Protein AF-A0A922M7V4-F1 (afdb_monomer)

Secondary structure (DSSP, 8-state):
---------------------TTTT--TTSSEEEEE-TTS--EEEEETTPPP-HHHHHHHHT-GGGS-EEEEETTEEEEEEEE-TT-HHHHHTSS--TTS--------TT--TTSHHHHHHTT------TT-TT-TTS--GGGSSS-EEE-S--SSSS--S--SSEEE-GGGGSS-TT-SSSHHHHHHTHHHHHHHHHHHH---EEE--SSHHHHTTT---S-EEE-SSS------

InterPro domains:
  IPR000734 Triacylglycerol lipase family [PTHR11610] (124-221)
  IPR013818 Lipase [PF00151] (123-220)
  IPR029058 Alpha/Beta hydrolase fold [G3DSA:3.40.50.1820] (48-121)
  IPR029058 Alpha/Beta hydrolase fold [G3DSA:3.40.50.1820] (122-234)
  IPR029058 Alpha/Beta hydrolase fold [SSF53474] (60-128)
  IPR029058 Alpha/Beta hydrolase fold [SSF53474] (135-215)

Organism: Spodoptera exigua (NCBI:txid7107)

Foldseek 3Di:
DDDDDDDDDPPPPPPPVPPPPPCVPDDPPPQWDWDDALAPRDTDIDGPPPDDPVVVCCVQVVDPQNDWFFDADPVRNPHTQTDGPPDVCSVVVDPDDPVDDDDDEDGDDNDDCPHPLVNLCSQFYADKDPPCPVNPPDAAQVVDPWDEHEQQACDPIHPLDDGTLYYACVQLRAQDPPQDPVGRNVSVNVRSVLQSCCQVPVPAWDADDPDSVCRNVVNGDHDIDGHHHDDRPPGD

Sequence (236 aa):
MKCFLLLFVVIAACAAGVLKDPVQGYKEGDRYFYFPGDGDDTLHLVDAEEPVDLEFIEEYTRNPANNAYWLFTRFNPDSAQVLVHGDVASVQNSNIDFAKTTVFLAHGWNGNGGNTMNRLLTEALDAAAPLWGTDRSRLARTDGLYVEVIHTETTVLGWGDPLGDADFYPNGGSNMPGCWTLGISCSHSRSYEYMASSVKYNHLLANECDSLRDATRDRCRGSLHPMGNSDLNKSR

Solvent-accessible surface area (backbone atoms only — not comparable to full-atom values): 14700 Å² total; per-residue (Å²): 135,84,88,88,80,89,84,82,82,80,75,78,76,74,77,65,74,74,72,73,61,92,61,78,83,74,57,98,88,51,60,60,49,77,44,61,33,47,53,70,90,39,75,41,82,40,59,79,71,61,79,79,60,61,66,62,48,52,65,58,69,71,38,76,65,74,56,82,42,70,46,66,41,96,91,33,75,91,50,68,47,66,37,48,72,95,39,67,61,41,51,72,75,42,88,74,54,89,93,52,92,82,82,90,85,66,71,57,62,87,38,51,84,82,19,54,50,46,64,51,31,79,44,36,63,66,86,80,36,75,91,36,83,92,51,88,86,48,86,44,37,83,80,43,100,67,28,77,41,63,32,21,22,39,82,79,57,34,61,68,70,87,43,38,40,33,67,43,39,65,80,26,12,33,73,35,92,90,26,82,87,51,33,64,58,49,8,50,58,41,28,40,53,50,15,21,47,9,50,75,64,67,72,47,67,41,53,40,51,98,39,71,72,31,34,49,63,70,62,43,79,50,62,77,43,73,51,55,52,90,72,77,89,68,67,115

Mean predicted aligned error: 13.15 Å

Structure (mmCIF, N/CA/C/O backbone):
data_AF-A0A922M7V4-F1
#
_entry.id   AF-A0A922M7V4-F1
#
loop_
_atom_site.group_PDB
_atom_site.id
_atom_site.type_symbol
_atom_site.label_atom_id
_atom_site.label_alt_id
_atom_site.label_comp_id
_atom_site.label_asym_id
_atom_site.label_entity_id
_atom_site.label_seq_id
_atom_site.pdbx_PDB_ins_code
_atom_site.Cartn_x
_atom_site.Cartn_y
_atom_site.Cartn_z
_atom_site.occupancy
_atom_site.B_iso_or_equiv
_atom_site.auth_seq_id
_atom_site.auth_comp_id
_atom_site.auth_asym_id
_atom_site.auth_atom_id
_atom_site.pdbx_PDB_model_num
ATOM 1 N N . MET A 1 1 ? 46.492 64.591 21.234 1.00 35.50 1 MET A N 1
ATOM 2 C CA . MET A 1 1 ? 46.355 64.616 19.759 1.00 35.50 1 MET A CA 1
ATOM 3 C C . MET A 1 1 ? 46.686 63.232 19.216 1.00 35.50 1 MET A C 1
ATOM 5 O O . MET A 1 1 ? 47.772 62.762 19.516 1.00 35.50 1 MET A O 1
ATOM 9 N N . LYS A 1 2 ? 45.767 62.663 18.412 1.00 35.59 2 LYS A N 1
ATOM 10 C CA . LYS A 1 2 ? 45.866 61.436 17.579 1.00 35.59 2 LYS A CA 1
ATOM 11 C C . LYS A 1 2 ? 45.807 60.108 18.369 1.00 35.59 2 LYS A C 1
ATOM 13 O O . LYS A 1 2 ? 46.767 59.743 19.022 1.00 35.59 2 LYS A O 1
ATOM 18 N N . CYS A 1 3 ? 44.629 59.498 18.551 1.00 42.66 3 CYS A N 1
ATOM 19 C CA . CYS A 1 3 ? 43.892 58.633 17.600 1.00 42.66 3 CYS A CA 1
ATOM 20 C C . CYS A 1 3 ? 44.705 57.414 17.145 1.00 42.66 3 CYS A C 1
ATOM 22 O O . CYS A 1 3 ? 45.570 57.581 16.301 1.00 42.66 3 CYS A O 1
ATOM 24 N N . PHE A 1 4 ? 44.373 56.221 17.649 1.00 41.50 4 PHE A N 1
ATOM 25 C CA . PHE A 1 4 ? 43.893 55.106 16.822 1.00 41.50 4 PHE A CA 1
ATOM 26 C C . PHE A 1 4 ? 43.180 54.081 17.717 1.00 41.50 4 PHE A C 1
ATOM 28 O O . PHE A 1 4 ? 43.740 53.534 18.661 1.00 41.50 4 PHE A O 1
ATOM 35 N N . LEU A 1 5 ? 41.894 53.927 17.433 1.00 45.09 5 LEU A N 1
ATOM 36 C CA . LEU A 1 5 ? 40.943 52.964 17.974 1.00 45.09 5 LEU A CA 1
ATOM 37 C C . LEU A 1 5 ? 40.845 51.822 16.942 1.00 45.09 5 LEU A C 1
ATOM 39 O O . LEU A 1 5 ? 41.069 52.095 15.762 1.00 45.09 5 LEU A O 1
ATOM 43 N N . LEU A 1 6 ? 40.390 50.634 17.373 1.00 41.75 6 LEU A N 1
ATOM 44 C CA . LEU A 1 6 ? 40.030 49.446 16.559 1.00 41.75 6 LEU A CA 1
ATOM 45 C C . LEU A 1 6 ? 41.246 48.552 16.222 1.00 41.75 6 LEU A C 1
ATOM 47 O O . LEU A 1 6 ? 42.310 49.055 15.905 1.00 41.75 6 LEU A O 1
ATOM 51 N N . LEU A 1 7 ? 41.212 47.219 16.247 1.00 44.88 7 LEU A N 1
ATOM 52 C CA . LEU A 1 7 ? 40.142 46.226 16.307 1.00 44.88 7 LEU A CA 1
ATOM 53 C C . LEU A 1 7 ? 40.844 44.893 16.658 1.00 44.88 7 LEU A C 1
ATOM 55 O O . LEU A 1 7 ? 41.755 44.502 15.936 1.00 44.88 7 LEU A O 1
ATOM 59 N N . PHE A 1 8 ? 40.441 44.167 17.700 1.00 43.47 8 PHE A N 1
ATOM 60 C CA . PHE A 1 8 ? 40.740 42.730 17.777 1.00 43.47 8 PHE A CA 1
ATOM 61 C C . PHE A 1 8 ? 39.418 41.999 17.959 1.00 43.47 8 PHE A C 1
ATOM 63 O O . PHE A 1 8 ? 38.890 41.870 19.060 1.00 43.47 8 PHE A O 1
ATOM 70 N N . VAL A 1 9 ? 38.854 41.589 16.824 1.00 45.12 9 VAL A N 1
ATOM 71 C CA . VAL A 1 9 ? 37.767 40.618 16.762 1.00 45.12 9 VAL A CA 1
ATOM 72 C C . VAL A 1 9 ? 38.344 39.306 17.279 1.00 45.12 9 VAL A C 1
ATOM 74 O O . VAL A 1 9 ? 39.184 38.691 16.625 1.00 45.12 9 VAL A O 1
ATOM 77 N N . VAL A 1 10 ? 37.921 38.887 18.469 1.00 45.03 10 VAL A N 1
ATOM 78 C CA . VAL A 1 10 ? 38.132 37.515 18.927 1.00 45.03 10 VAL A CA 1
ATOM 79 C C . VAL A 1 10 ? 37.208 36.645 18.083 1.00 45.03 10 VAL A C 1
ATOM 81 O O . VAL A 1 10 ? 36.030 36.489 18.392 1.00 45.03 10 VAL A O 1
ATOM 84 N N . ILE A 1 11 ? 37.725 36.116 16.973 1.00 48.81 11 ILE A N 1
ATOM 85 C CA . ILE A 1 11 ? 37.096 34.978 16.307 1.00 48.81 11 ILE A CA 1
ATOM 86 C C . ILE A 1 11 ? 37.349 33.801 17.242 1.00 48.81 11 ILE A C 1
ATOM 88 O O . ILE A 1 11 ? 38.414 33.186 17.217 1.00 48.81 11 ILE A O 1
ATOM 92 N N . ALA A 1 12 ? 36.387 33.526 18.120 1.00 48.78 12 ALA A N 1
ATOM 93 C CA . ALA A 1 12 ? 36.292 32.226 18.752 1.00 48.78 12 ALA A CA 1
ATOM 94 C C . ALA A 1 12 ? 36.029 31.229 17.620 1.00 48.78 12 ALA A C 1
ATOM 96 O O . ALA A 1 12 ? 34.892 31.027 17.200 1.00 48.78 12 ALA A O 1
ATOM 97 N N . ALA A 1 13 ? 37.101 30.666 17.064 1.00 47.75 13 ALA A N 1
ATOM 98 C CA . ALA A 1 13 ? 37.014 29.466 16.264 1.0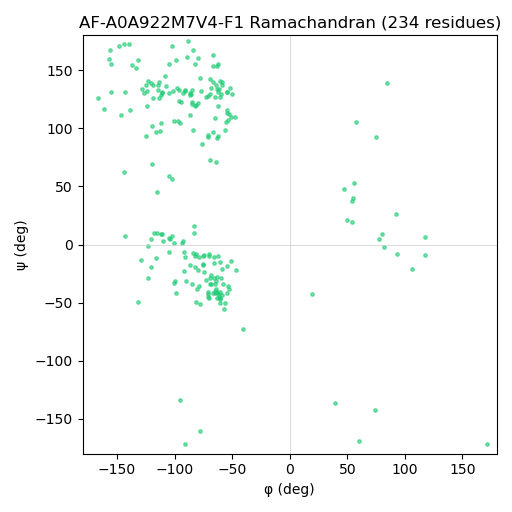0 47.75 13 ALA A CA 1
ATOM 99 C C . ALA A 1 13 ? 36.486 28.390 17.210 1.00 47.75 13 ALA A C 1
ATOM 101 O O . ALA A 1 13 ? 37.241 27.776 17.964 1.00 47.75 13 ALA A O 1
ATOM 102 N N . CYS A 1 14 ? 35.167 28.210 17.222 1.00 46.59 14 CYS A N 1
ATOM 103 C CA . CYS A 1 14 ? 34.582 26.966 17.661 1.00 46.59 14 CYS A CA 1
ATOM 104 C C . CYS A 1 14 ? 35.230 25.903 16.780 1.00 46.59 14 CYS A C 1
ATOM 106 O O . CYS A 1 14 ? 34.832 25.704 15.634 1.00 46.59 14 CYS A O 1
ATOM 108 N N . ALA A 1 15 ? 36.249 25.231 17.309 1.00 48.72 15 ALA A N 1
ATOM 109 C CA . ALA A 1 15 ? 36.552 23.873 16.918 1.00 48.72 15 ALA A CA 1
ATOM 110 C C . ALA A 1 15 ? 35.339 23.040 17.348 1.00 48.72 15 ALA A C 1
ATOM 112 O O . ALA A 1 15 ? 35.378 22.298 18.325 1.00 48.72 15 ALA A O 1
ATOM 113 N N . ALA A 1 16 ? 34.220 23.220 16.640 1.00 46.59 16 ALA A N 1
ATOM 114 C CA . ALA A 1 16 ? 33.307 22.131 16.421 1.00 46.59 16 ALA A CA 1
ATOM 115 C C . ALA A 1 16 ? 34.215 21.060 15.834 1.00 46.59 16 ALA A C 1
ATOM 117 O O . ALA A 1 16 ? 34.744 21.232 14.734 1.00 46.59 16 ALA A O 1
ATOM 118 N N . GLY A 1 17 ? 34.519 20.032 16.631 1.00 41.53 17 GLY A N 1
ATOM 119 C CA . GLY A 1 17 ? 35.023 18.797 16.071 1.00 41.53 17 GLY A CA 1
ATOM 120 C C . GLY A 1 17 ? 34.072 18.499 14.932 1.00 41.53 17 GLY A C 1
ATOM 121 O O . GLY A 1 17 ? 32.882 18.308 15.172 1.00 41.53 17 GLY A O 1
ATOM 122 N N . VAL A 1 18 ? 34.566 18.642 13.702 1.00 48.16 18 VAL A N 1
ATOM 123 C CA . VAL A 1 18 ? 33.825 18.261 12.514 1.00 48.16 18 VAL A CA 1
ATOM 124 C C . VAL A 1 18 ? 33.488 16.812 12.797 1.00 48.16 18 VAL A C 1
ATOM 126 O O . VAL A 1 18 ? 34.396 15.979 12.847 1.00 48.16 18 VAL A O 1
ATOM 129 N N . LEU A 1 19 ? 32.223 16.542 13.131 1.00 43.34 19 LEU A N 1
ATOM 130 C CA . LEU A 1 19 ? 31.705 15.188 13.123 1.00 43.34 19 LEU A CA 1
ATOM 131 C C . LEU A 1 19 ? 32.104 14.694 11.744 1.00 43.34 19 LEU A C 1
ATOM 133 O O . LEU A 1 19 ? 31.668 15.271 10.748 1.00 43.34 19 LEU A O 1
ATOM 137 N N . LYS A 1 20 ? 33.066 13.766 11.699 1.00 43.91 20 LYS A N 1
ATOM 138 C CA . LYS A 1 20 ? 33.460 13.133 10.449 1.00 43.91 20 LYS A CA 1
ATOM 139 C C . LYS A 1 20 ? 32.155 12.627 9.877 1.00 43.91 20 LYS A C 1
ATOM 141 O O . LYS A 1 20 ? 31.527 11.784 10.513 1.00 43.91 20 LYS A O 1
ATOM 146 N N . ASP A 1 21 ? 31.735 13.219 8.767 1.00 54.72 21 ASP A N 1
ATOM 147 C CA . ASP A 1 21 ? 30.572 12.750 8.047 1.00 54.72 21 ASP A CA 1
ATOM 148 C C . ASP A 1 21 ? 30.848 11.266 7.768 1.00 54.72 21 ASP A C 1
ATOM 150 O O . ASP A 1 21 ? 31.840 10.959 7.091 1.00 54.72 21 ASP A O 1
ATOM 154 N N . PRO A 1 22 ? 30.077 10.343 8.374 1.00 54.94 22 PRO A N 1
ATOM 155 C CA . PRO A 1 22 ? 30.352 8.913 8.288 1.00 54.94 22 PRO A CA 1
ATOM 156 C C . PRO A 1 22 ? 30.275 8.404 6.843 1.00 54.94 22 PRO A C 1
ATOM 158 O O . PRO A 1 22 ? 30.697 7.286 6.565 1.00 54.94 22 PRO A O 1
ATOM 161 N N . VAL A 1 23 ? 29.791 9.243 5.923 1.00 55.56 23 VAL A N 1
ATOM 162 C CA . VAL A 1 23 ? 29.542 8.942 4.516 1.00 55.56 23 VAL A CA 1
ATOM 163 C C . VAL A 1 23 ? 30.533 9.672 3.591 1.00 55.56 23 VAL A C 1
ATOM 165 O O . VAL A 1 23 ? 30.482 9.538 2.365 1.00 55.56 23 VAL A O 1
ATOM 168 N N . GLN A 1 24 ? 31.503 10.408 4.154 1.00 51.44 24 GLN A N 1
ATOM 169 C CA . GLN A 1 24 ? 32.543 11.096 3.390 1.00 51.44 24 GLN A CA 1
ATOM 170 C C . GLN A 1 24 ? 33.481 10.085 2.704 1.00 51.44 24 GLN A C 1
ATOM 172 O O . GLN A 1 24 ? 34.442 9.596 3.298 1.00 51.44 24 GLN A O 1
ATOM 177 N N . GLY A 1 25 ? 33.218 9.806 1.423 1.00 54.12 25 GLY A N 1
ATOM 178 C CA . GLY A 1 25 ? 33.972 8.847 0.601 1.00 54.12 25 GLY A CA 1
ATOM 179 C C . GLY A 1 25 ? 33.160 7.651 0.091 1.00 54.12 25 GLY A C 1
ATOM 180 O O . GLY A 1 25 ? 33.750 6.752 -0.505 1.00 54.12 25 GLY A O 1
ATOM 181 N N . TYR A 1 26 ? 31.842 7.655 0.311 1.00 56.19 26 TYR A N 1
ATOM 182 C CA . TYR A 1 26 ? 30.910 6.605 -0.097 1.00 56.19 26 TYR A CA 1
ATOM 183 C C . TYR A 1 26 ? 31.001 6.220 -1.582 1.00 56.19 26 TYR A C 1
ATOM 185 O O . TYR A 1 26 ? 31.024 7.081 -2.469 1.00 56.19 26 TYR A O 1
ATOM 193 N N . LYS A 1 27 ? 31.009 4.906 -1.833 1.00 54.53 27 LYS A N 1
ATOM 194 C CA . LYS A 1 27 ? 30.796 4.282 -3.139 1.00 54.53 27 LYS A CA 1
ATOM 195 C C . LYS A 1 27 ? 29.562 3.387 -3.049 1.00 54.53 27 LYS A C 1
ATOM 197 O O . LYS A 1 27 ? 29.378 2.665 -2.076 1.00 54.53 27 LYS A O 1
ATOM 202 N N . GLU A 1 28 ? 28.728 3.450 -4.076 1.00 51.06 28 GLU A N 1
ATOM 203 C CA . GLU A 1 28 ? 27.493 2.675 -4.197 1.00 51.06 28 GLU A CA 1
ATOM 204 C C . GLU A 1 28 ? 27.779 1.165 -4.038 1.00 51.06 28 GLU A C 1
ATOM 206 O O . GLU A 1 28 ? 28.540 0.596 -4.825 1.00 51.06 28 GLU A O 1
ATOM 211 N N . GLY A 1 29 ? 27.228 0.544 -2.982 1.00 55.41 29 GLY A N 1
ATOM 212 C CA . GLY A 1 29 ? 27.408 -0.879 -2.637 1.00 55.41 29 GLY A CA 1
ATOM 213 C C . GLY A 1 29 ? 28.088 -1.188 -1.290 1.00 55.41 29 GLY A C 1
ATOM 214 O O . GLY A 1 29 ? 28.084 -2.345 -0.881 1.00 55.41 29 GLY A O 1
ATOM 215 N N . ASP A 1 30 ? 28.641 -0.197 -0.587 1.00 61.72 30 ASP A N 1
ATOM 216 C CA . ASP A 1 30 ? 29.231 -0.390 0.746 1.00 61.72 30 ASP A CA 1
ATOM 217 C C . ASP A 1 30 ? 28.155 -0.276 1.828 1.00 61.72 30 ASP A C 1
ATOM 219 O O . ASP A 1 30 ? 27.447 0.722 1.814 1.00 61.72 30 ASP A O 1
ATOM 223 N N . ARG A 1 31 ? 28.075 -1.262 2.738 1.00 72.12 31 ARG A N 1
ATOM 224 C CA . ARG A 1 31 ? 27.467 -1.324 4.091 1.00 72.12 31 ARG A CA 1
ATOM 225 C C . ARG A 1 31 ? 26.408 -0.288 4.517 1.00 72.12 31 ARG A C 1
ATOM 227 O O . ARG A 1 31 ? 25.440 -0.678 5.146 1.00 72.12 31 ARG A O 1
ATOM 234 N N . TYR A 1 32 ? 26.565 0.997 4.224 1.00 71.75 32 TYR A N 1
ATOM 235 C CA . TYR A 1 32 ? 25.620 2.058 4.548 1.00 71.75 32 TYR A CA 1
ATOM 236 C C . TYR A 1 32 ? 24.873 2.590 3.314 1.00 71.75 32 TYR A C 1
ATOM 238 O O . TYR A 1 32 ? 25.484 2.884 2.291 1.00 71.75 32 TYR A O 1
ATOM 246 N N . PHE A 1 33 ? 23.564 2.815 3.405 1.00 67.06 33 PHE A N 1
ATOM 247 C CA . PHE A 1 33 ? 22.787 3.511 2.370 1.00 67.06 33 PHE A CA 1
ATOM 248 C C . PHE A 1 33 ? 21.800 4.502 2.986 1.00 67.06 33 PHE A C 1
ATOM 250 O O . PHE A 1 33 ? 21.383 4.345 4.127 1.00 67.06 33 PHE A O 1
ATOM 257 N N . TYR A 1 34 ? 21.421 5.539 2.239 1.00 69.00 34 TYR A N 1
ATOM 258 C CA . TYR A 1 34 ? 20.355 6.442 2.670 1.00 69.00 34 TYR A CA 1
ATOM 259 C C . TYR A 1 34 ? 18.995 5.902 2.240 1.00 69.00 34 TYR A C 1
ATOM 261 O O . TYR A 1 34 ? 18.799 5.592 1.065 1.00 69.00 34 TYR A O 1
ATOM 269 N N . PHE A 1 35 ? 18.050 5.841 3.174 1.00 67.19 35 PHE A N 1
ATOM 270 C CA . PHE A 1 35 ? 16.688 5.389 2.933 1.00 67.19 35 PHE A CA 1
ATOM 271 C C . PHE A 1 35 ? 15.685 6.451 3.417 1.00 67.19 35 PHE A C 1
ATOM 273 O O . PHE A 1 35 ? 15.824 6.964 4.528 1.00 67.19 35 PHE A O 1
ATOM 280 N N . PRO A 1 36 ? 14.700 6.840 2.593 1.00 66.38 36 PRO A N 1
ATOM 281 C CA . PRO A 1 36 ? 13.656 7.785 2.995 1.00 66.38 36 PRO A CA 1
ATOM 282 C C . PRO A 1 36 ? 12.723 7.166 4.045 1.00 66.38 36 PRO A C 1
ATOM 284 O O . PRO A 1 36 ? 12.267 6.042 3.871 1.00 66.38 36 PRO A O 1
ATOM 287 N N . GLY A 1 37 ? 12.381 7.882 5.113 1.00 65.38 37 GLY A N 1
ATOM 288 C CA . GLY A 1 37 ? 11.275 7.438 5.965 1.00 65.38 37 GLY A CA 1
ATOM 289 C C . GLY A 1 37 ? 9.949 7.511 5.202 1.00 65.38 37 GLY A C 1
ATOM 290 O O . GLY A 1 37 ? 9.795 8.324 4.284 1.00 65.38 37 GLY A O 1
ATOM 291 N N . ASP A 1 38 ? 8.972 6.686 5.582 1.00 63.41 38 ASP A N 1
ATOM 292 C CA . ASP A 1 38 ? 7.646 6.664 4.951 1.00 63.41 38 ASP A CA 1
ATOM 293 C C . ASP A 1 38 ? 6.831 7.938 5.251 1.00 63.41 38 ASP A C 1
ATOM 295 O O . ASP A 1 38 ? 5.871 7.922 6.019 1.00 63.41 38 ASP A O 1
ATOM 299 N N . GLY A 1 39 ? 7.180 9.074 4.650 1.00 57.66 39 GLY A N 1
ATOM 300 C CA . GLY A 1 39 ? 6.424 10.326 4.756 1.00 57.66 39 GLY A CA 1
ATOM 301 C C . GLY A 1 39 ? 6.863 11.273 5.876 1.00 57.66 39 GLY A C 1
ATOM 302 O O . GLY A 1 39 ? 6.037 12.056 6.351 1.00 57.66 39 GLY A O 1
ATOM 303 N N . ASP A 1 40 ? 8.132 11.209 6.290 1.00 65.19 40 ASP A N 1
ATOM 304 C CA . ASP A 1 40 ? 8.793 12.196 7.162 1.00 65.19 40 ASP A CA 1
ATOM 305 C C . ASP A 1 40 ? 9.755 13.141 6.406 1.00 65.19 40 ASP A C 1
ATOM 307 O O . ASP A 1 40 ? 10.454 13.944 7.029 1.00 65.19 40 ASP A O 1
ATOM 311 N N . ASP A 1 41 ? 9.802 13.029 5.072 1.00 64.88 41 ASP A N 1
ATOM 312 C CA . ASP A 1 41 ? 10.689 13.760 4.154 1.00 64.88 41 ASP A CA 1
ATOM 313 C C . ASP A 1 41 ? 12.181 13.727 4.548 1.00 64.88 41 ASP A C 1
ATOM 315 O O . ASP A 1 41 ? 12.974 14.573 4.120 1.00 64.88 41 ASP A O 1
ATOM 319 N N . THR A 1 42 ? 12.588 12.746 5.360 1.00 66.56 42 THR A N 1
ATOM 320 C CA . THR A 1 42 ? 13.933 12.654 5.928 1.00 66.56 42 THR A CA 1
ATOM 321 C C . THR A 1 42 ? 14.661 11.433 5.374 1.00 66.56 42 THR A C 1
ATOM 323 O O . THR A 1 42 ? 14.126 10.327 5.323 1.00 66.56 42 THR A O 1
ATOM 326 N N . LEU A 1 43 ? 15.914 11.631 4.952 1.00 66.88 43 LEU A N 1
ATOM 327 C CA . LEU A 1 43 ? 16.812 10.532 4.601 1.00 66.88 43 LEU A CA 1
ATOM 328 C C . LEU A 1 43 ? 17.493 10.009 5.865 1.00 66.88 43 LEU A C 1
ATOM 330 O O . LEU A 1 43 ? 18.229 10.735 6.534 1.00 66.88 43 LEU A O 1
ATOM 334 N N . HIS A 1 44 ? 17.284 8.733 6.147 1.00 75.25 44 HIS A N 1
ATOM 335 C CA . HIS A 1 44 ? 17.897 8.008 7.252 1.00 75.25 44 HIS A CA 1
ATOM 336 C C . HIS A 1 44 ? 19.095 7.220 6.737 1.00 75.25 44 HIS A C 1
ATOM 338 O O . HIS A 1 44 ? 19.012 6.574 5.697 1.00 75.25 44 HIS A O 1
ATOM 344 N N . LEU A 1 45 ? 20.219 7.277 7.446 1.00 76.75 45 LEU A N 1
ATOM 345 C CA . LEU A 1 45 ? 21.377 6.441 7.136 1.00 76.75 45 LEU A CA 1
ATOM 346 C C . LEU A 1 45 ? 21.142 5.041 7.716 1.00 76.75 45 LEU A C 1
ATOM 348 O O . LEU A 1 45 ? 20.953 4.904 8.921 1.00 76.75 45 LEU A O 1
ATOM 352 N N . VAL A 1 46 ? 21.166 4.023 6.865 1.00 76.25 46 VAL A N 1
ATOM 353 C CA . VAL A 1 46 ? 20.921 2.617 7.206 1.00 76.25 46 VAL A CA 1
ATOM 354 C C . VAL A 1 46 ? 22.211 1.833 7.064 1.00 76.25 46 VAL A C 1
ATOM 356 O O . VAL A 1 46 ? 22.859 1.941 6.030 1.00 76.25 46 VAL A O 1
ATOM 359 N N . ASP A 1 47 ? 22.564 1.038 8.072 1.00 79.50 47 ASP A N 1
ATOM 360 C CA . ASP A 1 47 ? 23.658 0.063 8.024 1.00 79.50 47 ASP A CA 1
ATOM 361 C C . ASP A 1 47 ? 23.091 -1.320 7.656 1.00 79.50 47 ASP A C 1
ATOM 363 O O . ASP A 1 47 ? 22.457 -1.991 8.465 1.00 79.50 47 ASP A O 1
ATOM 367 N N . ALA A 1 48 ? 23.302 -1.746 6.414 1.00 71.81 48 ALA A N 1
ATOM 368 C CA . ALA A 1 48 ? 22.876 -3.034 5.874 1.00 71.81 48 ALA A CA 1
ATOM 369 C C . ALA A 1 48 ? 23.576 -4.241 6.526 1.00 71.81 48 ALA A C 1
ATOM 371 O O . ALA A 1 48 ? 23.128 -5.372 6.340 1.00 71.81 48 ALA A O 1
ATOM 372 N N . GLU A 1 49 ? 24.686 -4.023 7.239 1.00 75.81 49 GLU A N 1
ATOM 373 C CA . GLU A 1 49 ? 25.449 -5.070 7.928 1.00 75.81 49 GLU A CA 1
ATOM 374 C C . GLU A 1 49 ? 25.350 -4.955 9.457 1.00 75.81 49 GLU A C 1
ATOM 376 O O . GLU A 1 49 ? 26.080 -5.648 10.174 1.00 75.81 49 GLU A O 1
ATOM 381 N N . GLU A 1 50 ? 24.471 -4.091 9.979 1.00 77.75 50 GLU A N 1
ATOM 382 C CA . GLU A 1 50 ? 24.214 -4.029 11.415 1.00 77.75 50 GLU A CA 1
ATOM 383 C C . GLU A 1 50 ? 23.681 -5.388 11.900 1.00 77.75 50 GLU A C 1
ATOM 385 O O . GLU A 1 50 ? 22.741 -5.937 11.314 1.00 77.75 50 GLU A O 1
ATOM 390 N N . PRO A 1 51 ? 24.293 -5.988 12.940 1.00 78.50 51 PRO A N 1
ATOM 391 C CA . PRO A 1 51 ? 23.824 -7.260 13.457 1.00 78.50 51 PRO A CA 1
ATOM 392 C C . PRO A 1 51 ? 22.399 -7.108 13.985 1.00 78.50 51 PRO A C 1
ATOM 394 O O . PRO A 1 51 ? 22.104 -6.212 14.771 1.00 78.50 51 PRO A O 1
ATOM 397 N N . VAL A 1 52 ? 21.528 -8.023 13.567 1.00 76.69 52 VAL A N 1
ATOM 398 C CA . VAL A 1 52 ? 20.128 -8.043 13.986 1.00 76.69 52 VAL A CA 1
ATOM 399 C C . VAL A 1 52 ? 20.045 -8.241 15.501 1.00 76.69 52 VAL A C 1
ATOM 401 O O . VAL A 1 52 ? 20.474 -9.276 16.018 1.00 76.69 52 VAL A O 1
ATOM 404 N N . ASP A 1 53 ? 19.454 -7.276 16.205 1.00 82.06 53 ASP A N 1
ATOM 405 C CA . ASP A 1 53 ? 19.128 -7.412 17.625 1.00 82.06 53 ASP A CA 1
ATOM 406 C C . ASP A 1 53 ? 17.881 -8.293 17.790 1.00 82.06 53 ASP A C 1
ATOM 408 O O . ASP A 1 53 ? 16.736 -7.834 17.808 1.00 82.06 53 ASP A O 1
ATOM 412 N N . LEU A 1 54 ? 18.115 -9.604 17.851 1.00 81.62 54 LEU A N 1
ATOM 413 C CA . LEU A 1 54 ? 17.055 -10.597 17.998 1.00 81.62 54 LEU A CA 1
ATOM 414 C C . LEU A 1 54 ? 16.336 -10.490 19.346 1.00 81.62 54 LEU A C 1
ATOM 416 O O . LEU A 1 54 ? 15.160 -10.828 19.411 1.00 81.62 54 LEU A O 1
ATOM 420 N N . GLU A 1 55 ? 17.003 -10.023 20.404 1.00 82.69 55 GLU A N 1
ATOM 421 C CA . GLU A 1 55 ? 16.381 -9.871 21.723 1.00 82.69 55 GLU A CA 1
ATOM 422 C C . GLU A 1 55 ? 15.381 -8.710 21.704 1.00 82.69 55 GLU A C 1
ATOM 424 O O . GLU A 1 55 ? 14.230 -8.889 22.108 1.00 82.69 55 GLU A O 1
ATOM 429 N N . PHE A 1 56 ? 15.769 -7.575 21.115 1.00 76.88 56 PHE A N 1
ATOM 430 C CA . PHE A 1 56 ? 14.876 -6.442 20.875 1.00 76.88 56 PHE A CA 1
ATOM 431 C C . PHE A 1 56 ? 13.697 -6.814 19.965 1.00 76.88 56 PHE A C 1
ATOM 433 O O . PHE A 1 56 ? 12.543 -6.500 20.273 1.00 76.88 56 PHE A O 1
ATOM 440 N N . ILE A 1 57 ? 13.955 -7.525 18.858 1.00 72.94 57 ILE A N 1
ATOM 441 C CA . ILE A 1 57 ? 12.888 -7.997 17.965 1.00 72.94 57 ILE A CA 1
ATOM 442 C C . ILE A 1 57 ? 11.946 -8.929 18.721 1.00 72.94 57 ILE A C 1
ATOM 444 O O . ILE A 1 57 ? 10.733 -8.765 18.618 1.00 72.94 57 ILE A O 1
ATOM 448 N N . GLU A 1 58 ? 12.452 -9.895 19.485 1.00 76.25 58 GLU A N 1
ATOM 449 C CA . GLU A 1 58 ? 11.612 -10.814 20.253 1.00 76.25 58 GLU A CA 1
ATOM 450 C C . GLU A 1 58 ? 10.792 -10.097 21.331 1.00 76.25 58 GLU A C 1
ATOM 452 O O . GLU A 1 58 ? 9.627 -10.444 21.522 1.00 76.25 58 GLU A O 1
ATOM 457 N N . GLU A 1 59 ? 11.347 -9.094 22.011 1.00 75.25 59 GLU A N 1
ATOM 458 C CA . GLU A 1 59 ? 10.617 -8.273 22.983 1.00 75.25 59 GLU A CA 1
ATOM 459 C C . GLU A 1 59 ? 9.450 -7.526 22.320 1.00 75.25 59 GLU A C 1
ATOM 461 O O . GLU A 1 59 ? 8.324 -7.536 22.829 1.00 75.25 59 GLU A O 1
ATOM 466 N N . TYR A 1 60 ? 9.691 -6.923 21.153 1.00 66.31 60 TYR A N 1
ATOM 467 C CA . TYR A 1 60 ? 8.697 -6.091 20.478 1.00 66.31 60 TYR A CA 1
ATOM 468 C C . TYR A 1 60 ? 7.660 -6.904 19.688 1.00 66.31 60 TYR A C 1
ATOM 470 O O . TYR A 1 60 ? 6.475 -6.570 19.701 1.00 66.31 60 TYR A O 1
ATOM 478 N N . THR A 1 61 ? 8.078 -7.992 19.032 1.00 64.12 61 THR A N 1
ATOM 479 C CA . THR A 1 61 ? 7.211 -8.843 18.191 1.00 64.12 61 THR A CA 1
ATOM 480 C C . THR A 1 61 ? 6.347 -9.819 18.989 1.00 64.12 61 THR A C 1
ATOM 482 O O . THR A 1 61 ? 5.310 -10.257 18.488 1.00 64.12 61 THR A O 1
ATOM 485 N N . ARG A 1 62 ? 6.710 -10.157 20.237 1.00 58.31 62 ARG A N 1
ATOM 486 C CA . ARG A 1 62 ? 5.931 -11.097 21.069 1.00 58.31 62 ARG A CA 1
ATOM 487 C C . ARG A 1 62 ? 4.689 -10.495 21.715 1.00 58.31 62 ARG A C 1
ATOM 489 O O . ARG A 1 62 ? 3.880 -11.256 22.246 1.00 58.31 62 ARG A O 1
ATOM 496 N N . ASN A 1 63 ? 4.509 -9.175 21.676 1.00 65.50 63 ASN A N 1
ATOM 497 C CA . ASN A 1 63 ? 3.329 -8.545 22.252 1.00 65.50 63 ASN A CA 1
ATOM 498 C C . ASN A 1 63 ? 2.478 -7.848 21.180 1.00 65.50 63 ASN A C 1
ATOM 500 O O . ASN A 1 63 ? 2.724 -6.682 20.870 1.00 65.50 63 ASN A O 1
ATOM 504 N N . PRO A 1 64 ? 1.420 -8.498 20.658 1.00 62.81 64 PRO A N 1
ATOM 505 C CA . PRO A 1 64 ? 0.506 -7.856 19.714 1.00 62.81 64 PRO A CA 1
ATOM 506 C C . PRO A 1 64 ? -0.203 -6.622 20.300 1.00 62.81 64 PRO A C 1
ATOM 508 O O . PRO A 1 64 ? -0.733 -5.818 19.537 1.00 62.81 64 PRO A O 1
ATOM 511 N N . ALA A 1 65 ? -0.189 -6.424 21.627 1.00 66.50 65 ALA A N 1
ATOM 512 C CA . ALA A 1 65 ? -0.689 -5.205 22.263 1.00 66.50 65 ALA A CA 1
ATOM 513 C C . ALA A 1 65 ? 0.237 -3.984 22.095 1.00 66.50 65 ALA A C 1
ATOM 515 O O . ALA A 1 65 ? -0.174 -2.876 22.429 1.00 66.50 65 ALA A O 1
ATOM 516 N N . ASN A 1 66 ? 1.456 -4.158 21.569 1.00 73.19 66 ASN A N 1
ATOM 517 C CA . ASN A 1 66 ? 2.344 -3.042 21.226 1.00 73.19 66 ASN A CA 1
ATOM 518 C C . ASN A 1 66 ? 1.909 -2.329 19.933 1.00 73.19 66 ASN A C 1
ATOM 520 O O . ASN A 1 66 ? 2.322 -1.197 19.689 1.00 73.19 66 ASN A O 1
ATOM 524 N N . ASN A 1 67 ? 1.056 -2.960 19.119 1.00 77.69 67 ASN A N 1
ATOM 525 C CA . ASN A 1 67 ? 0.480 -2.322 17.942 1.00 77.69 67 ASN A CA 1
ATOM 526 C C . ASN A 1 67 ? -0.644 -1.370 18.354 1.00 77.69 67 ASN A C 1
ATOM 528 O O . ASN A 1 67 ? -1.560 -1.742 19.091 1.00 77.69 67 ASN A O 1
ATOM 532 N N . ALA A 1 68 ? -0.615 -0.153 17.818 1.00 81.69 68 ALA A N 1
ATOM 533 C CA . ALA A 1 68 ? -1.709 0.792 17.979 1.00 81.69 68 ALA A CA 1
ATOM 534 C C . ALA A 1 68 ? -2.666 0.699 16.782 1.00 81.69 68 ALA A C 1
ATOM 536 O O . ALA A 1 68 ? -2.264 0.920 15.642 1.00 81.69 68 ALA A O 1
ATOM 537 N N . TYR A 1 69 ? -3.946 0.417 17.038 1.00 88.12 69 TYR A N 1
ATOM 538 C CA . TYR A 1 69 ? -4.982 0.378 16.004 1.00 88.12 69 TYR A CA 1
ATOM 539 C C . TYR A 1 69 ? -5.792 1.673 16.038 1.00 88.12 69 TYR A C 1
ATOM 541 O O . TYR A 1 69 ? -6.580 1.902 16.955 1.00 88.12 69 TYR A O 1
ATOM 549 N N . TRP A 1 70 ? -5.577 2.553 15.064 1.00 88.62 70 TRP A N 1
ATOM 550 C CA . TRP A 1 70 ? -6.233 3.860 15.006 1.00 88.62 70 TRP A CA 1
ATOM 551 C C . TRP A 1 70 ? -7.456 3.792 14.089 1.00 88.62 70 TRP A C 1
ATOM 553 O O . TRP A 1 70 ? -7.322 3.717 12.870 1.00 88.62 70 TRP A O 1
ATOM 563 N N . LEU A 1 71 ? -8.657 3.804 14.673 1.00 86.94 71 LEU A N 1
ATOM 564 C CA . LEU A 1 71 ? -9.911 3.780 13.927 1.00 86.94 71 LEU A CA 1
ATOM 565 C C . LEU A 1 71 ? -10.317 5.189 13.491 1.00 86.94 71 LEU A C 1
ATOM 567 O O . LEU A 1 71 ? -10.589 6.060 14.324 1.00 86.94 71 LEU A O 1
ATOM 571 N N . PHE A 1 72 ? -10.487 5.352 12.183 1.00 83.56 72 PHE A N 1
ATOM 572 C CA . PHE A 1 72 ? -11.107 6.516 11.563 1.00 83.56 72 PHE A CA 1
ATOM 573 C C . PHE A 1 72 ? -12.421 6.114 10.897 1.00 83.56 72 PHE A C 1
ATOM 575 O O . PHE A 1 72 ? -12.537 5.054 10.282 1.00 83.56 72 PHE A O 1
ATOM 582 N N . THR A 1 73 ? -13.433 6.970 11.019 1.00 82.88 73 THR A N 1
ATOM 583 C CA . THR A 1 73 ? -14.728 6.787 10.355 1.00 82.88 73 THR A CA 1
ATOM 584 C C . THR A 1 73 ? -15.237 8.127 9.839 1.00 82.88 73 THR A C 1
ATOM 586 O O . THR A 1 73 ? -14.711 9.180 10.190 1.00 82.88 73 THR A O 1
ATOM 589 N N . ARG A 1 74 ? -16.336 8.121 9.077 1.00 77.25 74 ARG A N 1
ATOM 590 C CA . ARG A 1 74 ? -17.008 9.366 8.661 1.00 77.25 74 ARG A CA 1
ATOM 591 C C . ARG A 1 74 ? -17.472 10.241 9.838 1.00 77.25 74 ARG A C 1
ATOM 593 O O . ARG A 1 74 ? -17.692 11.427 9.636 1.00 77.25 74 ARG A O 1
ATOM 600 N N . PHE A 1 75 ? -17.631 9.676 11.038 1.00 81.12 75 PHE A N 1
ATOM 601 C CA . PHE A 1 75 ? -17.999 10.421 12.248 1.00 81.12 75 PHE A CA 1
ATOM 602 C C . PHE A 1 75 ? -16.792 11.008 12.994 1.00 81.12 75 PHE A C 1
ATOM 604 O O . PHE A 1 75 ? -16.966 11.902 13.817 1.00 81.12 75 PHE A O 1
ATOM 611 N N . ASN A 1 76 ? -15.581 10.520 12.717 1.00 82.44 76 ASN A N 1
ATOM 612 C CA . ASN A 1 76 ? -14.334 10.983 13.325 1.00 82.44 76 ASN A CA 1
ATOM 613 C C . ASN A 1 76 ? -13.182 10.962 12.297 1.00 82.44 76 ASN A C 1
ATOM 615 O O . ASN A 1 76 ? -12.224 10.209 12.465 1.00 82.44 76 ASN A O 1
ATOM 619 N N . PRO A 1 77 ? -13.274 11.753 11.211 1.00 75.81 77 PRO A N 1
ATOM 620 C CA . PRO A 1 77 ? -12.293 11.698 10.126 1.00 75.81 77 PRO A CA 1
ATOM 621 C C . PRO A 1 77 ? -10.920 12.248 10.536 1.00 75.81 77 PRO A C 1
ATOM 623 O O . PRO A 1 77 ? -9.905 11.780 10.039 1.00 75.81 77 PRO A O 1
ATOM 626 N N . ASP A 1 78 ? -10.884 13.192 11.479 1.00 77.19 78 ASP A N 1
ATOM 627 C CA . ASP A 1 78 ? -9.656 13.908 11.852 1.00 77.19 78 ASP A CA 1
ATOM 628 C C . ASP A 1 78 ? -9.055 13.443 13.188 1.00 77.19 78 ASP A C 1
ATOM 630 O O . ASP A 1 78 ? -7.982 13.893 13.589 1.00 77.19 78 ASP A O 1
ATOM 634 N N . SER A 1 79 ? -9.754 12.570 13.920 1.00 82.94 79 SER A N 1
ATOM 635 C CA . SER A 1 79 ? -9.362 12.151 15.267 1.00 82.94 79 SER A CA 1
ATOM 636 C C . SER A 1 79 ? -9.577 10.654 15.451 1.00 82.94 79 SER A C 1
ATOM 638 O O . SER A 1 79 ? -10.706 10.165 15.398 1.00 82.94 79 SER A O 1
ATOM 640 N N . ALA A 1 80 ? -8.480 9.930 15.663 1.00 86.31 80 ALA A N 1
ATOM 641 C CA . ALA A 1 80 ? -8.501 8.487 15.843 1.00 86.31 80 ALA A CA 1
ATOM 642 C C . ALA A 1 80 ? -9.207 8.082 17.145 1.00 86.31 80 ALA A C 1
ATOM 644 O O . ALA A 1 80 ? -8.967 8.663 18.205 1.00 86.31 80 ALA A O 1
ATOM 645 N N . GLN A 1 81 ? -9.998 7.011 17.082 1.00 91.25 81 GLN A N 1
ATOM 646 C CA . GLN A 1 81 ? -10.357 6.217 18.257 1.00 91.25 81 GLN A CA 1
ATOM 647 C C . GLN A 1 81 ? -9.405 5.023 18.341 1.00 91.25 81 GLN A C 1
ATOM 649 O O . GLN A 1 81 ? -9.286 4.258 17.389 1.00 91.25 81 GLN A O 1
ATOM 654 N N . VAL A 1 82 ? -8.699 4.870 19.460 1.00 91.19 82 VAL A N 1
ATOM 655 C CA . VAL A 1 82 ? -7.719 3.788 19.617 1.00 91.19 82 VAL A CA 1
ATOM 656 C C . VAL A 1 82 ? -8.436 2.498 20.005 1.00 91.19 82 VAL A C 1
ATOM 658 O O . VAL A 1 82 ? -9.084 2.438 21.050 1.00 91.19 82 VAL A O 1
ATOM 661 N N . LEU A 1 83 ? -8.300 1.470 19.169 1.00 91.38 83 LEU A N 1
ATOM 662 C CA . LEU A 1 83 ? -8.735 0.112 19.473 1.00 91.38 83 LEU A CA 1
ATOM 663 C C . LEU A 1 83 ? -7.574 -0.638 20.130 1.00 91.38 83 LEU A C 1
ATOM 665 O O . LEU A 1 83 ? -6.437 -0.585 19.658 1.00 91.38 83 LEU A O 1
ATOM 669 N N . VAL A 1 84 ? -7.856 -1.327 21.230 1.00 88.50 84 VAL A N 1
ATOM 670 C CA . VAL A 1 84 ? -6.841 -1.979 22.062 1.00 88.50 84 VAL A CA 1
ATOM 671 C C . VAL A 1 84 ? -7.026 -3.489 21.992 1.00 88.50 84 VAL A C 1
ATOM 673 O O . VAL A 1 84 ? -8.111 -4.021 22.243 1.00 88.50 84 VAL A O 1
ATOM 676 N N . HIS A 1 85 ? -5.951 -4.200 21.647 1.00 85.25 85 HIS A N 1
ATOM 677 C CA . HIS A 1 85 ? -5.963 -5.657 21.610 1.00 85.25 85 HIS A CA 1
ATOM 678 C C . HIS A 1 85 ? -6.299 -6.229 22.996 1.00 85.25 85 HIS A C 1
ATOM 680 O O . HIS A 1 85 ? -5.694 -5.854 23.997 1.00 85.25 85 HIS A O 1
ATOM 686 N N . GLY A 1 86 ? -7.272 -7.141 23.056 1.00 87.12 86 GLY A N 1
ATOM 687 C CA . GLY A 1 86 ? -7.746 -7.731 24.312 1.00 87.12 86 GLY A CA 1
ATOM 688 C C . GLY A 1 86 ? -8.766 -6.884 25.086 1.00 87.12 86 GLY A C 1
ATOM 689 O O . GLY A 1 86 ? -9.289 -7.363 26.089 1.00 87.12 86 GLY A O 1
ATOM 690 N N . ASP A 1 87 ? -9.110 -5.681 24.614 1.00 90.00 87 ASP A N 1
ATOM 691 C CA . ASP A 1 87 ? -10.146 -4.837 25.213 1.00 90.00 87 ASP A CA 1
ATOM 692 C C . ASP A 1 87 ? -11.353 -4.688 24.278 1.00 90.00 87 ASP A C 1
ATOM 694 O O . ASP A 1 87 ? -11.393 -3.845 23.379 1.00 90.00 87 ASP A O 1
ATOM 698 N N . VAL A 1 88 ? -12.386 -5.496 24.525 1.00 93.06 88 VAL A N 1
ATOM 699 C CA . VAL A 1 88 ? -13.643 -5.440 23.767 1.00 93.06 88 VAL A CA 1
ATOM 700 C C . VAL A 1 88 ? -14.373 -4.102 23.931 1.00 93.06 88 VAL A C 1
ATOM 702 O O . VAL A 1 88 ? -15.073 -3.675 23.011 1.00 93.06 88 VAL A O 1
ATOM 705 N N . ALA A 1 89 ? -14.200 -3.413 25.064 1.00 95.56 89 ALA A N 1
ATOM 706 C CA . ALA A 1 89 ? -14.863 -2.140 25.315 1.00 95.56 89 ALA A CA 1
ATOM 707 C C . ALA A 1 89 ? -14.297 -1.037 24.411 1.00 95.56 89 ALA A C 1
ATOM 709 O O . ALA A 1 89 ? -15.065 -0.190 23.952 1.00 95.56 89 ALA A O 1
ATOM 710 N N . SER A 1 90 ? -12.998 -1.080 24.087 1.00 94.44 90 SER A N 1
ATOM 711 C CA . SER A 1 90 ? -12.383 -0.161 23.114 1.00 94.44 90 SER A CA 1
ATOM 712 C C . SER A 1 90 ? -13.055 -0.236 21.737 1.00 94.44 90 SER A C 1
ATOM 714 O O . SER A 1 90 ? -13.232 0.784 21.077 1.00 94.44 90 SER A O 1
ATOM 716 N N . VAL A 1 91 ? -13.516 -1.426 21.338 1.00 94.00 91 VAL A N 1
ATOM 717 C CA . VAL A 1 91 ? -14.216 -1.662 20.069 1.00 94.00 91 VAL A CA 1
ATOM 718 C C . VAL A 1 91 ? -15.691 -1.280 20.175 1.00 94.00 91 VAL A C 1
ATOM 720 O O . VAL A 1 91 ? -16.186 -0.526 19.341 1.00 94.00 91 VAL A O 1
ATOM 723 N N . GLN A 1 92 ? -16.391 -1.752 21.211 1.00 94.69 92 GLN A N 1
ATOM 724 C CA . GLN A 1 92 ? -17.832 -1.522 21.394 1.00 94.69 92 GLN A CA 1
ATOM 725 C C . GLN A 1 92 ? -18.197 -0.048 21.597 1.00 94.69 92 GLN A C 1
ATOM 727 O O . GLN A 1 92 ? -19.279 0.368 21.194 1.00 94.69 92 GLN A O 1
ATOM 732 N N . ASN A 1 93 ? -17.305 0.730 22.213 1.00 95.94 93 ASN A N 1
ATOM 733 C CA . ASN A 1 93 ? -17.515 2.156 22.466 1.00 95.94 93 ASN A CA 1
ATOM 734 C C . ASN A 1 93 ? -16.957 3.056 21.349 1.00 95.94 93 ASN A C 1
ATOM 736 O O . ASN A 1 93 ? -16.988 4.281 21.477 1.00 95.94 93 ASN A O 1
ATOM 740 N N . SER A 1 94 ? -16.420 2.468 20.278 1.00 96.12 94 SER A N 1
ATOM 741 C CA . SER A 1 94 ? -15.942 3.206 19.110 1.00 96.12 94 SER A CA 1
ATOM 742 C C . SER A 1 94 ? -17.057 3.427 18.081 1.00 96.12 94 SER A C 1
ATOM 744 O O . SER A 1 94 ? -18.165 2.910 18.201 1.00 96.12 94 SER A O 1
ATOM 746 N N . ASN A 1 95 ? -16.749 4.178 17.027 1.00 91.06 95 ASN A N 1
ATOM 747 C CA . ASN A 1 95 ? -17.636 4.428 15.895 1.00 91.06 95 ASN A CA 1
ATOM 748 C C . ASN A 1 95 ? -17.602 3.297 14.848 1.00 91.06 95 ASN A C 1
ATOM 750 O O . ASN A 1 95 ? -18.109 3.488 13.738 1.00 91.06 95 ASN A O 1
ATOM 754 N N . ILE A 1 96 ? -16.972 2.152 15.149 1.00 91.12 96 ILE A N 1
ATOM 755 C CA . ILE A 1 96 ? -16.873 1.037 14.205 1.00 91.12 96 ILE A CA 1
ATOM 756 C C . ILE A 1 96 ? -18.268 0.522 13.847 1.00 91.12 96 ILE A C 1
ATOM 758 O O . ILE A 1 96 ? -19.128 0.315 14.701 1.00 91.12 96 ILE A O 1
ATOM 762 N N . ASP A 1 97 ? -18.486 0.307 12.556 1.00 85.94 97 ASP A N 1
ATOM 763 C CA . ASP A 1 97 ? -19.744 -0.197 12.024 1.00 85.94 97 ASP A CA 1
ATOM 764 C C . ASP A 1 97 ? -19.471 -1.516 11.310 1.00 85.94 97 ASP A C 1
ATOM 766 O O . ASP A 1 97 ? -18.970 -1.534 10.187 1.00 85.94 97 ASP A O 1
ATOM 770 N N . PHE A 1 98 ? -19.804 -2.624 11.972 1.00 88.06 98 PHE A N 1
ATOM 771 C CA . PHE A 1 98 ? -19.586 -3.971 11.443 1.00 88.06 98 PHE A CA 1
ATOM 772 C C . PHE A 1 98 ? -20.430 -4.291 10.200 1.00 88.06 98 PHE A C 1
ATOM 774 O O . PHE A 1 98 ? -20.189 -5.309 9.555 1.00 88.06 98 PHE A O 1
ATOM 781 N N . ALA A 1 99 ? -21.411 -3.451 9.844 1.00 85.19 99 ALA A N 1
ATOM 782 C CA . ALA A 1 99 ? -22.138 -3.575 8.583 1.00 85.19 99 ALA A CA 1
ATOM 783 C C . ALA A 1 99 ? -21.380 -2.955 7.394 1.00 85.19 99 ALA A C 1
ATOM 785 O O . ALA A 1 99 ? -21.813 -3.100 6.249 1.00 85.19 99 ALA A O 1
ATOM 786 N N . LYS A 1 100 ? -20.270 -2.248 7.641 1.00 76.88 100 LYS A N 1
ATOM 787 C CA . LYS A 1 100 ? -19.418 -1.644 6.612 1.00 76.88 100 LYS A CA 1
ATOM 788 C C . LYS A 1 100 ? -18.129 -2.438 6.432 1.00 76.88 100 LYS A C 1
ATOM 790 O O . LYS A 1 100 ? -17.649 -3.102 7.343 1.00 76.88 100 LYS A O 1
ATOM 795 N N . THR A 1 101 ? -17.541 -2.317 5.245 1.00 77.75 101 THR A N 1
ATOM 796 C CA . THR A 1 101 ? -16.202 -2.841 4.969 1.00 77.75 101 THR A CA 1
ATOM 797 C C . THR A 1 101 ? -15.165 -2.103 5.813 1.00 77.75 101 THR A C 1
ATOM 799 O O . THR A 1 101 ? -15.087 -0.874 5.762 1.00 77.75 101 THR A O 1
ATOM 802 N N . THR A 1 102 ? -14.353 -2.859 6.548 1.00 80.56 102 THR A N 1
ATOM 803 C CA . THR A 1 102 ? -13.190 -2.349 7.280 1.00 80.56 102 THR A CA 1
ATOM 804 C C . THR A 1 102 ? -11.949 -2.477 6.409 1.00 80.56 102 THR A C 1
ATOM 806 O O . THR A 1 102 ? -11.678 -3.552 5.877 1.00 80.56 102 THR A O 1
ATOM 809 N N . VAL A 1 103 ? -11.187 -1.392 6.288 1.00 78.06 103 VAL A N 1
ATOM 810 C CA . VAL A 1 103 ? -9.890 -1.366 5.604 1.00 78.06 103 VAL A CA 1
ATOM 811 C C . VAL A 1 103 ? -8.815 -1.142 6.660 1.00 78.06 103 VAL A C 1
ATOM 813 O O . VAL A 1 103 ? -8.934 -0.228 7.473 1.00 78.06 103 VAL A O 1
ATOM 816 N N . PHE A 1 104 ? -7.789 -1.990 6.667 1.00 79.25 104 PHE A N 1
ATOM 817 C CA . PHE A 1 104 ? -6.618 -1.818 7.522 1.00 79.25 104 PHE A CA 1
ATOM 818 C C . PHE A 1 104 ? -5.520 -1.129 6.728 1.00 79.25 104 PHE A C 1
ATOM 820 O O . PHE A 1 104 ? -5.232 -1.549 5.614 1.00 79.25 104 PHE A O 1
ATOM 827 N N . LEU A 1 105 ? -4.912 -0.106 7.323 1.00 73.38 105 LEU A N 1
ATOM 828 C CA . LEU A 1 105 ? -3.744 0.587 6.793 1.00 73.38 105 LEU A CA 1
ATOM 829 C C . LEU A 1 105 ? -2.553 0.274 7.682 1.00 73.38 105 LEU A C 1
ATOM 831 O O . LEU A 1 105 ? -2.647 0.399 8.904 1.00 73.38 105 LEU A O 1
ATOM 835 N N . ALA A 1 106 ? -1.450 -0.127 7.068 1.00 75.19 106 ALA A N 1
ATOM 836 C CA . ALA A 1 106 ? -0.189 -0.352 7.748 1.00 75.19 106 ALA A CA 1
ATOM 837 C C . ALA A 1 106 ? 0.875 0.511 7.072 1.00 75.19 106 ALA A C 1
ATOM 839 O O . ALA A 1 106 ? 0.960 0.540 5.847 1.00 75.19 106 ALA A O 1
ATOM 840 N N . HIS A 1 107 ? 1.662 1.229 7.867 1.00 72.88 107 HIS A N 1
ATOM 841 C CA . HIS A 1 107 ? 2.854 1.898 7.354 1.00 72.88 107 HIS A CA 1
ATOM 842 C C . HIS A 1 107 ? 3.999 0.892 7.210 1.00 72.88 107 HIS A C 1
ATOM 844 O O . HIS A 1 107 ? 3.999 -0.153 7.864 1.00 72.88 107 HIS A O 1
ATOM 850 N N . GLY A 1 108 ? 4.994 1.233 6.395 1.00 71.94 108 GLY A N 1
ATOM 851 C CA . GLY A 1 108 ? 6.234 0.486 6.269 1.00 71.94 108 GLY A CA 1
ATOM 852 C C . GLY A 1 108 ? 7.342 1.065 7.151 1.00 71.94 108 GLY A C 1
ATOM 853 O O . GLY A 1 108 ? 7.158 1.317 8.351 1.00 71.94 108 GLY A O 1
ATOM 854 N N . TRP A 1 109 ? 8.523 1.215 6.556 1.00 67.62 109 TRP A N 1
ATOM 855 C CA . TRP A 1 109 ? 9.785 1.424 7.254 1.00 67.62 109 TRP A CA 1
ATOM 856 C C . TRP A 1 109 ? 9.889 2.813 7.894 1.00 67.62 109 TRP A C 1
ATOM 858 O O . TRP A 1 109 ? 9.686 3.845 7.254 1.00 67.62 109 TRP A O 1
ATOM 868 N N . ASN A 1 110 ? 10.209 2.826 9.192 1.00 68.31 110 ASN A N 1
ATOM 869 C CA . ASN A 1 110 ? 10.300 4.029 10.028 1.00 68.31 110 ASN A CA 1
ATOM 870 C C . ASN A 1 110 ? 9.032 4.918 10.012 1.00 68.31 110 ASN A C 1
ATOM 872 O O . ASN A 1 110 ? 9.070 6.101 10.353 1.00 68.31 110 ASN A O 1
ATOM 876 N N . GLY A 1 111 ? 7.892 4.349 9.604 1.00 69.25 111 GLY A N 1
ATOM 877 C CA . GLY A 1 111 ? 6.598 5.016 9.602 1.00 69.25 111 GLY A CA 1
ATOM 878 C C . GLY A 1 111 ? 5.886 4.947 10.955 1.00 69.25 111 GLY A C 1
ATOM 879 O O . GLY A 1 111 ? 6.253 4.180 11.843 1.00 69.25 111 GLY A O 1
ATOM 880 N N . ASN A 1 112 ? 4.830 5.744 11.114 1.00 73.75 112 ASN A N 1
ATOM 881 C CA . ASN A 1 112 ? 3.846 5.605 12.187 1.00 73.75 112 ASN A CA 1
ATOM 882 C C . ASN A 1 112 ? 2.451 6.051 11.712 1.00 73.75 112 ASN A C 1
ATOM 884 O O . ASN A 1 112 ? 2.299 6.644 10.641 1.00 73.75 112 ASN A O 1
ATOM 888 N N . GLY A 1 113 ? 1.415 5.800 12.521 1.00 68.38 113 GLY A N 1
ATOM 889 C CA . GLY A 1 113 ? 0.013 6.134 12.216 1.00 68.38 113 GLY A CA 1
ATOM 890 C C . GLY A 1 113 ? -0.263 7.604 11.850 1.00 68.38 113 GLY A C 1
ATOM 891 O O . GLY A 1 113 ? -1.292 7.899 11.250 1.00 68.38 113 GLY A O 1
ATOM 892 N N . GLY A 1 114 ? 0.636 8.535 12.186 1.00 70.31 114 GLY A N 1
ATOM 893 C CA . GLY A 1 114 ? 0.511 9.965 11.892 1.00 70.31 114 GLY A CA 1
ATOM 894 C C . GLY A 1 114 ? 1.152 10.424 10.579 1.00 70.31 114 GLY A C 1
ATOM 895 O O . GLY A 1 114 ? 1.002 11.598 10.224 1.00 70.31 114 GLY A O 1
ATOM 896 N N . ASN A 1 115 ? 1.868 9.545 9.873 1.00 70.94 115 ASN A N 1
ATOM 897 C CA . ASN A 1 115 ? 2.599 9.901 8.658 1.00 70.94 115 ASN A CA 1
ATOM 898 C C . ASN A 1 115 ? 1.657 10.380 7.545 1.00 70.94 115 ASN A C 1
ATOM 900 O O . ASN A 1 115 ? 0.485 9.997 7.484 1.00 70.94 115 ASN A O 1
ATOM 904 N N . THR A 1 116 ? 2.184 11.215 6.642 1.00 66.19 116 THR A N 1
ATOM 905 C CA . THR A 1 116 ? 1.443 11.746 5.483 1.00 66.19 116 THR A CA 1
ATOM 906 C C . THR A 1 116 ? 0.800 10.628 4.681 1.00 66.19 116 THR A C 1
ATOM 908 O O . THR A 1 116 ? -0.356 10.755 4.296 1.00 66.19 116 THR A O 1
ATOM 911 N N . MET A 1 117 ? 1.521 9.515 4.553 1.00 67.56 117 MET A N 1
ATOM 912 C CA . MET A 1 117 ? 1.017 8.219 4.138 1.00 67.56 117 MET A CA 1
ATOM 913 C C . MET A 1 117 ? -0.336 7.898 4.760 1.00 67.56 117 MET A C 1
ATOM 915 O O . MET A 1 117 ? -1.341 8.037 4.089 1.00 67.56 117 MET A O 1
ATOM 919 N N . ASN A 1 118 ? -0.399 7.597 6.055 1.00 61.03 118 ASN A N 1
ATOM 920 C CA . ASN A 1 118 ? -1.636 7.231 6.747 1.00 61.03 118 ASN A CA 1
ATOM 921 C C . ASN A 1 118 ? -2.729 8.312 6.697 1.00 61.03 118 ASN A C 1
ATOM 923 O O . ASN A 1 118 ? -3.911 7.973 6.681 1.00 61.03 118 ASN A O 1
ATOM 927 N N . ARG A 1 119 ? -2.379 9.604 6.600 1.00 62.50 119 ARG A N 1
ATOM 928 C CA . ARG A 1 119 ? -3.372 10.672 6.370 1.00 62.50 119 ARG A CA 1
ATOM 929 C C . ARG A 1 119 ? -3.973 10.642 4.966 1.00 62.50 119 ARG A C 1
ATOM 931 O O . ARG A 1 119 ? -5.183 10.771 4.835 1.00 62.50 119 ARG A O 1
ATOM 938 N N . LEU A 1 120 ? -3.147 10.486 3.934 1.00 58.12 120 LEU A N 1
ATOM 939 C CA . LEU A 1 120 ? -3.593 10.364 2.542 1.00 58.12 120 LEU A CA 1
ATOM 940 C C . LEU A 1 120 ? -4.248 8.999 2.289 1.00 58.12 120 LEU A C 1
ATOM 942 O O . LEU A 1 120 ? -5.165 8.888 1.487 1.00 58.12 120 LEU A O 1
ATOM 946 N N . LEU A 1 121 ? -3.798 7.976 3.013 1.00 58.62 121 LEU A N 1
ATOM 947 C CA . LEU A 1 121 ? -4.184 6.576 2.911 1.00 58.62 121 LEU A CA 1
ATOM 948 C C . LEU A 1 121 ? -5.347 6.175 3.815 1.00 58.62 121 LEU A C 1
ATOM 950 O O . LEU A 1 121 ? -6.002 5.175 3.542 1.00 58.62 121 LEU A O 1
ATOM 954 N N . THR A 1 122 ? -5.767 7.034 4.751 1.00 52.06 122 THR A N 1
ATOM 955 C CA . THR A 1 122 ? -7.180 7.044 5.191 1.00 52.06 122 THR A CA 1
ATOM 956 C C . THR A 1 122 ? -8.119 7.127 3.968 1.00 52.06 122 THR A C 1
ATOM 958 O O . THR A 1 122 ? -9.294 6.771 4.057 1.00 52.06 122 THR A O 1
ATOM 961 N N . GLU A 1 123 ? -7.569 7.471 2.792 1.00 44.59 123 GLU A N 1
ATOM 962 C CA . GLU A 1 123 ? -8.170 7.314 1.477 1.00 44.59 123 GLU A CA 1
ATOM 963 C C . GLU A 1 123 ? -7.527 6.271 0.504 1.00 44.59 123 GLU A C 1
ATOM 965 O O . GLU A 1 123 ? -8.005 6.284 -0.615 1.00 44.59 123 GLU A O 1
ATOM 970 N N . ALA A 1 124 ? -6.563 5.365 0.824 1.00 39.31 124 ALA A N 1
ATOM 971 C CA . ALA A 1 124 ? -6.111 4.171 0.025 1.00 39.31 124 ALA A CA 1
ATOM 972 C C . ALA A 1 124 ? -4.833 3.436 0.576 1.00 39.31 124 ALA A C 1
ATOM 974 O O . ALA A 1 124 ? -4.416 3.772 1.651 1.00 39.31 124 ALA A O 1
ATOM 975 N N . LEU A 1 125 ? -4.174 2.451 -0.074 1.00 47.53 125 LEU A N 1
ATOM 976 C CA . LEU A 1 125 ? -3.094 1.562 0.484 1.00 47.53 125 LEU A CA 1
ATOM 977 C C . LEU A 1 125 ? -1.776 1.366 -0.340 1.00 47.53 125 LEU A C 1
ATOM 979 O O . LEU A 1 125 ? -1.802 1.493 -1.553 1.00 47.53 125 LEU A O 1
ATOM 983 N N . ASP A 1 126 ? -0.648 0.949 0.277 1.00 44.22 126 ASP A N 1
ATOM 984 C CA . ASP A 1 126 ? 0.490 0.267 -0.410 1.00 44.22 126 ASP A CA 1
ATOM 985 C C . ASP A 1 126 ? 1.374 -0.598 0.537 1.00 44.22 126 ASP A C 1
ATOM 987 O O . ASP A 1 126 ? 1.354 -0.385 1.750 1.00 44.22 126 ASP A O 1
ATOM 991 N N . ALA A 1 127 ? 2.143 -1.559 -0.008 1.00 43.22 127 ALA A N 1
ATOM 992 C CA . ALA A 1 127 ? 3.040 -2.490 0.694 1.00 43.22 127 ALA A CA 1
ATOM 993 C C . ALA A 1 127 ? 4.544 -2.283 0.360 1.00 43.22 127 ALA A C 1
ATOM 995 O O . ALA A 1 127 ? 4.924 -2.148 -0.799 1.00 43.22 127 ALA A O 1
ATOM 996 N N . ALA A 1 128 ? 5.424 -2.336 1.371 1.00 45.88 128 ALA A N 1
ATOM 997 C CA . ALA A 1 128 ? 6.884 -2.156 1.239 1.00 45.88 128 ALA A CA 1
ATOM 998 C C . ALA A 1 128 ? 7.646 -3.476 0.958 1.00 45.88 128 ALA A C 1
ATOM 1000 O O . ALA A 1 128 ? 7.112 -4.540 1.233 1.00 45.88 128 ALA A O 1
ATOM 1001 N N . ALA A 1 129 ? 8.894 -3.437 0.456 1.00 45.06 129 ALA A N 1
ATOM 1002 C CA . ALA A 1 129 ? 9.701 -4.632 0.129 1.00 45.06 129 ALA A CA 1
ATOM 1003 C C . ALA A 1 129 ? 11.149 -4.757 0.676 1.00 45.06 129 ALA A C 1
ATOM 1005 O O . ALA A 1 129 ? 11.686 -5.873 0.585 1.00 45.06 129 ALA A O 1
ATOM 1006 N N . PRO A 1 130 ? 11.840 -3.733 1.228 1.00 39.59 130 PRO A N 1
ATOM 1007 C CA . PRO A 1 130 ? 13.200 -3.952 1.714 1.00 39.59 130 PRO A CA 1
ATOM 1008 C C . PRO A 1 130 ? 13.157 -4.969 2.861 1.00 39.59 130 PRO A C 1
ATOM 1010 O O . PRO A 1 130 ? 12.330 -4.833 3.756 1.00 39.59 130 PRO A O 1
ATOM 1013 N N . LEU A 1 131 ? 14.062 -5.959 2.831 1.00 45.69 131 LEU A N 1
ATOM 1014 C CA . LEU A 1 131 ? 14.226 -7.090 3.774 1.00 45.69 131 LEU A CA 1
ATOM 1015 C C . LEU A 1 131 ? 13.515 -8.410 3.430 1.00 45.69 131 LEU A C 1
ATOM 1017 O O . LEU A 1 131 ? 13.815 -9.412 4.076 1.00 45.69 131 LEU A O 1
ATOM 1021 N N . TRP A 1 132 ? 12.650 -8.478 2.412 1.00 45.81 132 TRP A N 1
ATOM 1022 C CA . TRP A 1 132 ? 11.944 -9.737 2.118 1.00 45.81 132 TRP A CA 1
ATOM 1023 C C . TRP A 1 132 ? 12.617 -10.661 1.109 1.00 45.81 132 TRP A C 1
ATOM 1025 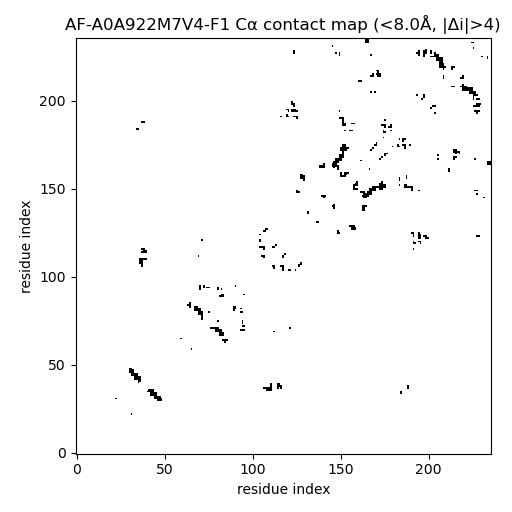O O . TRP A 1 132 ? 12.394 -11.860 1.204 1.00 45.81 132 TRP A O 1
ATOM 1035 N N . GLY A 1 133 ? 13.498 -10.182 0.221 1.00 55.38 133 GLY A N 1
ATOM 1036 C CA . GLY A 1 133 ? 14.332 -11.047 -0.636 1.00 55.38 133 GLY A CA 1
ATOM 1037 C C . GLY A 1 133 ? 13.597 -12.290 -1.182 1.00 55.38 133 GLY A C 1
ATOM 1038 O O . GLY A 1 133 ? 12.440 -12.230 -1.560 1.00 55.38 133 GLY A O 1
ATOM 1039 N N . THR A 1 134 ? 14.216 -13.471 -1.166 1.00 57.69 134 THR A N 1
ATOM 1040 C CA . THR A 1 134 ? 13.533 -14.724 -1.578 1.00 57.69 134 THR A CA 1
ATOM 1041 C C . THR A 1 134 ? 12.676 -15.372 -0.477 1.00 57.69 134 THR A C 1
ATOM 1043 O O . THR A 1 134 ? 12.332 -16.555 -0.577 1.00 57.69 134 THR A O 1
ATOM 1046 N N . ASP A 1 135 ? 12.347 -14.637 0.588 1.00 59.22 135 ASP A N 1
ATOM 1047 C CA . ASP A 1 135 ? 11.616 -15.162 1.738 1.00 59.22 135 ASP A CA 1
ATOM 1048 C C . ASP A 1 135 ? 10.203 -15.601 1.332 1.00 59.22 135 ASP A C 1
ATOM 1050 O O . ASP A 1 135 ? 9.473 -14.940 0.590 1.00 59.22 135 ASP A O 1
ATOM 1054 N N . ARG A 1 136 ? 9.803 -16.761 1.848 1.00 59.62 136 ARG A N 1
ATOM 1055 C CA . ARG A 1 136 ? 8.465 -17.321 1.653 1.00 59.62 136 ARG A CA 1
ATOM 1056 C C . ARG A 1 136 ? 7.404 -16.619 2.504 1.00 59.62 136 ARG A C 1
ATOM 1058 O O . ARG A 1 136 ? 6.229 -16.873 2.278 1.00 59.62 136 ARG A O 1
ATOM 1065 N N . SER A 1 137 ? 7.820 -15.765 3.436 1.00 62.88 137 SER A N 1
ATOM 1066 C CA . SER A 1 137 ? 6.980 -15.027 4.387 1.00 62.88 137 SER A CA 1
ATOM 1067 C C . SER A 1 137 ? 6.588 -13.625 3.899 1.00 62.88 137 SER A C 1
ATOM 1069 O O . SER A 1 137 ? 5.933 -12.889 4.630 1.00 62.88 137 SER A O 1
ATOM 1071 N N . ARG A 1 138 ? 7.004 -13.237 2.686 1.00 65.69 138 ARG A N 1
ATOM 1072 C CA . ARG A 1 138 ? 6.542 -12.013 2.008 1.00 65.69 138 ARG A CA 1
ATOM 1073 C C . ARG A 1 138 ? 5.058 -12.112 1.637 1.00 65.69 138 ARG A C 1
ATOM 1075 O O . ARG A 1 138 ? 4.547 -13.223 1.494 1.00 65.69 138 ARG A O 1
ATOM 1082 N N . LEU A 1 139 ? 4.443 -10.962 1.351 1.00 62.69 139 LEU A N 1
ATOM 1083 C CA . LEU A 1 139 ? 3.088 -10.892 0.803 1.00 62.69 139 LEU A CA 1
ATOM 1084 C C . LEU A 1 139 ? 2.937 -11.822 -0.408 1.00 62.69 139 LEU A C 1
ATOM 1086 O O . LEU A 1 139 ? 3.733 -11.789 -1.349 1.00 62.69 139 LEU A O 1
ATOM 1090 N N . ALA A 1 140 ? 1.896 -12.635 -0.383 1.00 66.50 140 ALA A N 1
ATOM 1091 C CA . ALA A 1 140 ? 1.517 -13.514 -1.468 1.00 66.50 140 ALA A CA 1
ATOM 1092 C C . ALA A 1 140 ? 0.019 -13.401 -1.731 1.00 66.50 140 ALA A C 1
ATOM 1094 O O . ALA A 1 140 ? -0.780 -13.199 -0.820 1.00 66.50 140 ALA A O 1
ATOM 1095 N N . ARG A 1 141 ? -0.385 -13.661 -2.974 1.00 72.31 141 ARG A N 1
ATOM 1096 C CA . ARG A 1 141 ? -1.791 -13.793 -3.386 1.00 72.31 141 ARG A CA 1
ATOM 1097 C C . ARG A 1 141 ? -2.680 -14.675 -2.496 1.00 72.31 141 ARG A C 1
ATOM 1099 O O . ARG A 1 141 ? -3.892 -14.548 -2.519 1.00 72.31 141 ARG A O 1
ATOM 1106 N N . THR A 1 142 ? -2.099 -15.586 -1.714 1.00 73.12 142 THR A N 1
ATOM 1107 C CA . THR A 1 142 ? -2.831 -16.455 -0.779 1.00 73.12 142 THR A CA 1
ATOM 1108 C C . THR A 1 142 ? -3.161 -15.806 0.565 1.00 73.12 142 THR A C 1
ATOM 1110 O O . THR A 1 142 ? -3.911 -16.396 1.340 1.00 73.12 142 THR A O 1
ATOM 1113 N N . ASP A 1 143 ? -2.612 -14.627 0.859 1.00 66.31 143 ASP A N 1
ATOM 1114 C CA . ASP A 1 143 ? -2.737 -13.968 2.166 1.00 66.31 143 ASP A CA 1
ATOM 1115 C C . ASP A 1 143 ? -4.043 -13.167 2.302 1.00 66.31 143 ASP A C 1
ATOM 1117 O O . ASP A 1 143 ? -4.387 -12.695 3.386 1.00 66.31 143 ASP A O 1
ATOM 1121 N N . GLY A 1 144 ? -4.805 -13.049 1.211 1.00 70.81 144 GLY A N 1
ATOM 1122 C CA . GLY A 1 144 ? -6.109 -12.402 1.169 1.00 70.81 144 GLY A CA 1
ATOM 1123 C C . GLY A 1 144 ? -7.080 -13.103 0.221 1.00 70.81 144 GLY A C 1
ATOM 1124 O O . GLY A 1 144 ? -6.722 -14.017 -0.515 1.00 70.81 144 GLY A O 1
ATOM 1125 N N . LEU A 1 145 ? -8.342 -12.660 0.235 1.00 73.88 145 LEU A N 1
ATOM 1126 C CA . LEU A 1 145 ? -9.332 -13.072 -0.774 1.00 73.88 145 LEU A CA 1
ATOM 1127 C C . LEU A 1 145 ? -9.004 -12.517 -2.168 1.00 73.88 145 LEU A C 1
ATOM 1129 O O . LEU A 1 145 ? -9.438 -13.077 -3.171 1.00 73.88 145 LEU A O 1
ATOM 1133 N N . TYR A 1 146 ? -8.296 -11.392 -2.193 1.00 77.44 146 TYR A N 1
ATOM 1134 C CA . TYR A 1 146 ? -7.765 -10.717 -3.363 1.00 77.44 146 TYR A CA 1
ATOM 1135 C C . TYR A 1 146 ? -6.569 -9.892 -2.896 1.00 77.44 146 TYR A C 1
ATOM 1137 O O . TYR A 1 146 ? -6.680 -9.170 -1.898 1.00 77.44 146 TYR A O 1
ATOM 1145 N N . VAL A 1 147 ? -5.446 -10.009 -3.594 1.00 76.75 147 VAL A N 1
ATOM 1146 C CA . VAL A 1 147 ? -4.248 -9.209 -3.327 1.00 76.75 147 VAL A CA 1
ATOM 1147 C C . VAL A 1 147 ? -3.925 -8.378 -4.560 1.00 76.75 147 VAL A C 1
ATOM 1149 O O . VAL A 1 147 ? -3.780 -8.916 -5.653 1.00 76.75 147 VAL A O 1
ATOM 1152 N N . GLU A 1 148 ? -3.796 -7.068 -4.381 1.00 84.25 148 GLU A N 1
ATOM 1153 C CA . GLU A 1 148 ? -3.401 -6.135 -5.435 1.00 84.25 148 GLU A CA 1
ATOM 1154 C C . GLU A 1 148 ? -2.129 -5.405 -5.027 1.00 84.25 148 GLU A C 1
ATOM 1156 O O . GLU A 1 148 ? -1.994 -5.006 -3.868 1.00 84.25 148 GLU A O 1
ATOM 1161 N N . VAL A 1 149 ? -1.214 -5.223 -5.977 1.00 85.50 149 VAL A N 1
ATOM 1162 C CA . VAL A 1 149 ? 0.078 -4.571 -5.739 1.00 85.50 149 VAL A CA 1
ATOM 1163 C C . VAL A 1 149 ? 0.296 -3.462 -6.765 1.00 85.50 149 VAL A C 1
ATOM 1165 O O . VAL A 1 149 ? 0.063 -3.658 -7.958 1.00 85.50 149 VAL A O 1
ATOM 1168 N N . ILE A 1 150 ? 0.732 -2.281 -6.312 1.00 90.31 150 ILE A N 1
ATOM 1169 C CA . ILE A 1 150 ? 1.079 -1.145 -7.178 1.00 90.31 150 ILE A CA 1
ATOM 1170 C C . ILE A 1 150 ? 2.590 -0.926 -7.105 1.00 90.31 150 ILE A C 1
ATOM 1172 O O . ILE A 1 150 ? 3.118 -0.360 -6.154 1.00 90.31 150 ILE A O 1
ATOM 1176 N N . HIS A 1 151 ? 3.293 -1.332 -8.153 1.00 89.44 151 HIS A N 1
ATOM 1177 C CA . HIS A 1 151 ? 4.738 -1.211 -8.256 1.00 89.44 151 HIS A CA 1
ATOM 1178 C C . HIS A 1 151 ? 5.112 0.160 -8.820 1.00 89.44 151 HIS A C 1
ATOM 1180 O O . HIS A 1 151 ? 4.868 0.433 -9.993 1.00 89.44 151 HIS A O 1
ATOM 1186 N N . THR A 1 152 ? 5.726 1.030 -8.020 1.00 88.00 152 THR A N 1
ATOM 1187 C CA . THR A 1 152 ? 6.229 2.338 -8.490 1.00 88.00 152 THR A CA 1
ATOM 1188 C C . THR A 1 152 ? 7.741 2.487 -8.398 1.00 88.00 152 THR A C 1
ATOM 1190 O O . THR A 1 152 ? 8.301 3.415 -8.978 1.00 88.00 152 THR A O 1
ATOM 1193 N N . GLU A 1 153 ? 8.416 1.568 -7.716 1.00 85.75 153 GLU A N 1
ATOM 1194 C CA . GLU A 1 153 ? 9.869 1.471 -7.643 1.00 85.75 153 GLU A CA 1
ATOM 1195 C C . GLU A 1 153 ? 10.214 -0.018 -7.539 1.00 85.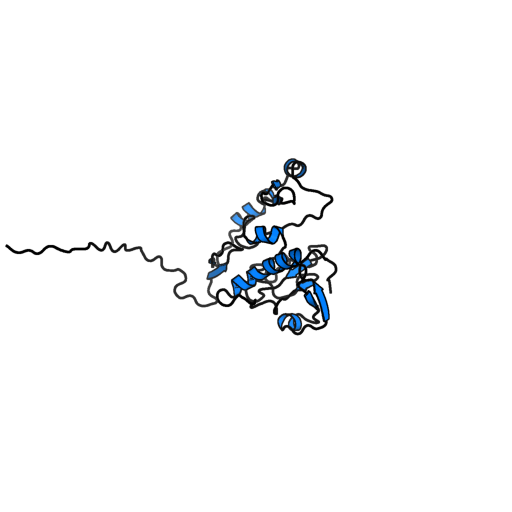75 153 GLU A C 1
ATOM 1197 O O . GLU A 1 153 ? 9.863 -0.653 -6.558 1.00 85.75 153 GLU A O 1
ATOM 1202 N N . THR A 1 154 ? 10.828 -0.609 -8.561 1.00 82.81 154 THR A N 1
ATOM 1203 C CA . THR A 1 154 ? 11.112 -2.058 -8.618 1.00 82.81 154 THR A CA 1
ATOM 1204 C C . THR A 1 154 ? 12.605 -2.354 -8.687 1.00 82.81 154 THR A C 1
ATOM 1206 O O . THR A 1 154 ? 12.992 -3.474 -9.022 1.00 82.81 154 THR A O 1
ATOM 1209 N N . THR A 1 155 ? 13.456 -1.345 -8.487 1.00 76.38 155 THR A N 1
ATOM 1210 C CA . THR A 1 155 ? 14.901 -1.480 -8.681 1.00 76.38 155 THR A CA 1
ATOM 1211 C C . THR A 1 155 ? 15.648 -1.701 -7.376 1.00 76.38 155 THR A C 1
ATOM 1213 O O . THR A 1 155 ? 16.541 -2.546 -7.358 1.00 76.38 155 THR A O 1
ATOM 1216 N N . VAL A 1 156 ? 15.299 -0.985 -6.299 1.00 67.56 156 VAL A N 1
ATOM 1217 C CA . VAL A 1 156 ? 16.087 -1.007 -5.053 1.00 67.56 156 VAL A CA 1
ATOM 1218 C C . VAL A 1 156 ? 15.232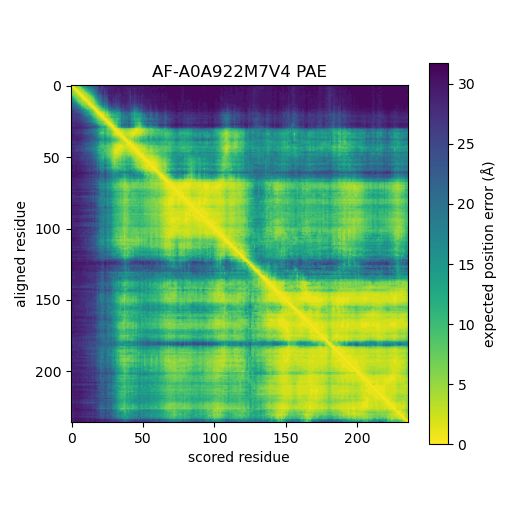 -1.225 -3.803 1.00 67.56 156 VAL A C 1
ATOM 1220 O O . VAL A 1 156 ? 15.577 -2.068 -2.979 1.00 67.56 156 VAL A O 1
ATOM 1223 N N . LEU A 1 157 ? 14.146 -0.473 -3.632 1.00 64.69 157 LEU A N 1
ATOM 1224 C CA . LEU A 1 157 ? 13.314 -0.462 -2.424 1.00 64.69 157 LEU A CA 1
ATOM 1225 C C . LEU A 1 157 ? 12.050 -1.307 -2.568 1.00 64.69 157 LEU A C 1
ATOM 1227 O O . LEU A 1 157 ? 11.570 -1.838 -1.569 1.00 64.69 157 LEU A O 1
ATOM 1231 N N . GLY A 1 158 ? 11.487 -1.414 -3.771 1.00 65.38 158 GLY A N 1
ATOM 1232 C CA . GLY A 1 158 ? 10.296 -2.229 -4.005 1.00 65.38 158 GLY A CA 1
ATOM 1233 C C . GLY A 1 158 ? 10.586 -3.579 -4.656 1.00 65.38 158 GLY A C 1
ATOM 1234 O O . GLY A 1 158 ? 11.695 -3.893 -5.091 1.00 65.38 158 GLY A O 1
ATOM 1235 N N . TRP A 1 159 ? 9.546 -4.407 -4.699 1.00 73.81 159 TRP A N 1
ATOM 1236 C CA . TRP A 1 159 ? 9.604 -5.759 -5.236 1.00 73.81 159 TRP A CA 1
ATOM 1237 C C . TRP A 1 159 ? 9.261 -5.759 -6.729 1.00 73.81 159 TRP A C 1
ATOM 1239 O O . TRP A 1 159 ? 8.280 -5.139 -7.128 1.00 73.81 159 TRP A O 1
ATOM 1249 N N . GLY A 1 160 ? 10.061 -6.425 -7.567 1.00 80.06 160 GLY A N 1
ATOM 1250 C CA . GLY A 1 160 ? 9.896 -6.366 -9.026 1.00 80.06 160 GLY A CA 1
ATOM 1251 C C . GLY A 1 160 ? 8.976 -7.423 -9.638 1.00 80.06 160 GLY A C 1
ATOM 1252 O O . GLY A 1 160 ? 8.326 -7.150 -10.647 1.00 80.06 160 GLY A O 1
ATOM 1253 N N . ASP A 1 161 ? 8.911 -8.616 -9.047 1.00 83.81 161 ASP A N 1
ATOM 1254 C CA . ASP A 1 161 ? 8.096 -9.710 -9.584 1.00 83.81 161 ASP A CA 1
ATOM 1255 C C . ASP A 1 161 ? 6.623 -9.581 -9.154 1.00 83.81 161 ASP A C 1
ATOM 1257 O O . ASP A 1 161 ? 6.349 -9.009 -8.103 1.00 83.81 161 ASP A O 1
ATOM 1261 N N . PRO A 1 162 ? 5.665 -10.152 -9.901 1.00 85.44 162 PRO A N 1
ATOM 1262 C CA . PRO A 1 162 ? 4.274 -10.211 -9.466 1.00 85.44 162 PRO A CA 1
ATOM 1263 C C . PRO A 1 162 ? 4.118 -10.950 -8.128 1.00 85.44 162 PRO A C 1
ATOM 1265 O O . PRO A 1 162 ? 4.724 -12.010 -7.916 1.00 85.44 162 PRO A O 1
ATOM 1268 N N . LEU A 1 163 ? 3.295 -10.407 -7.233 1.00 83.31 163 LEU A N 1
ATOM 1269 C CA . LEU A 1 163 ? 2.980 -10.971 -5.915 1.00 83.31 163 LEU A CA 1
ATOM 1270 C C . LEU A 1 163 ? 1.478 -11.190 -5.705 1.00 83.31 163 LEU A C 1
ATOM 1272 O O . LEU A 1 163 ? 1.103 -12.076 -4.926 1.00 83.31 163 LEU A O 1
ATOM 1276 N N . GLY A 1 164 ? 0.640 -10.388 -6.362 1.00 82.00 164 GLY A N 1
ATOM 1277 C CA . GLY A 1 164 ? -0.803 -10.366 -6.167 1.00 82.00 164 GLY A CA 1
ATOM 1278 C C . GLY A 1 164 ? -1.590 -11.294 -7.091 1.00 82.00 164 GLY A C 1
ATOM 1279 O O . GLY A 1 164 ? -1.057 -12.136 -7.814 1.00 82.00 164 GLY A O 1
ATOM 1280 N N . ASP A 1 165 ? -2.910 -11.148 -7.029 1.00 83.50 165 ASP A N 1
ATOM 1281 C CA . ASP A 1 165 ? -3.830 -11.569 -8.086 1.00 83.50 165 ASP A CA 1
ATOM 1282 C C . ASP A 1 165 ? -3.920 -10.524 -9.208 1.00 83.50 165 ASP A C 1
ATOM 1284 O O . ASP A 1 165 ? -4.357 -10.853 -10.311 1.00 83.50 165 ASP A O 1
ATOM 1288 N N . ALA A 1 166 ? -3.527 -9.279 -8.921 1.00 89.50 166 ALA A N 1
ATOM 1289 C CA . ALA A 1 166 ? -3.299 -8.230 -9.903 1.00 89.50 166 ALA A CA 1
ATOM 1290 C C . ALA A 1 166 ? -2.104 -7.359 -9.486 1.00 89.50 166 ALA A C 1
ATOM 1292 O O . ALA A 1 166 ? -2.045 -6.857 -8.362 1.00 89.50 166 ALA A O 1
ATOM 1293 N N . ASP A 1 167 ? -1.183 -7.134 -10.418 1.00 91.50 167 ASP A N 1
ATOM 1294 C CA . ASP A 1 167 ? 0.029 -6.347 -10.200 1.00 91.50 167 ASP A CA 1
ATOM 1295 C C . ASP A 1 167 ? 0.085 -5.217 -11.236 1.00 91.50 167 ASP A C 1
ATOM 1297 O O . ASP A 1 167 ? 0.101 -5.441 -12.451 1.00 91.50 167 ASP A O 1
ATOM 1301 N N . PHE A 1 168 ? 0.087 -3.976 -10.757 1.00 92.75 168 PHE A N 1
ATOM 1302 C CA . PHE A 1 168 ? 0.054 -2.777 -11.584 1.00 92.75 168 PHE A CA 1
ATOM 1303 C C . PHE A 1 168 ? 1.425 -2.109 -11.619 1.00 92.75 168 PHE A C 1
ATOM 1305 O O . PHE A 1 168 ? 2.010 -1.818 -10.582 1.00 92.75 168 PHE A O 1
ATOM 1312 N N . TYR A 1 169 ? 1.905 -1.799 -12.825 1.00 93.56 169 TYR A N 1
ATOM 1313 C CA . TYR A 1 169 ? 3.213 -1.181 -13.064 1.00 93.56 169 TYR A CA 1
ATOM 1314 C C . TYR A 1 169 ? 3.037 0.175 -13.768 1.00 93.56 169 TYR A C 1
ATOM 1316 O O . TYR A 1 169 ? 3.339 0.291 -14.960 1.00 93.56 169 TYR A O 1
ATOM 1324 N N . PRO A 1 170 ? 2.485 1.207 -13.100 1.00 93.50 170 PRO A N 1
ATOM 1325 C CA . PRO A 1 170 ? 2.325 2.529 -13.701 1.00 93.50 170 PRO A CA 1
ATOM 1326 C C . PRO A 1 170 ? 3.668 3.053 -14.226 1.00 93.50 170 PRO A C 1
ATOM 1328 O O . PRO A 1 170 ? 4.668 3.031 -13.517 1.00 93.50 170 PRO A O 1
ATOM 1331 N N . ASN A 1 171 ? 3.697 3.543 -15.469 1.00 92.88 171 ASN A N 1
ATOM 1332 C CA . ASN A 1 171 ? 4.910 4.059 -16.129 1.00 92.88 171 ASN A CA 1
ATOM 1333 C C . ASN A 1 171 ? 6.086 3.055 -16.126 1.00 92.88 171 ASN A C 1
ATOM 1335 O O . ASN A 1 171 ? 7.236 3.429 -15.896 1.00 92.88 171 ASN A O 1
ATOM 1339 N N . GLY A 1 172 ? 5.795 1.765 -16.292 1.00 90.25 172 GLY A N 1
ATOM 1340 C CA . GLY A 1 172 ? 6.791 0.695 -16.268 1.00 90.25 172 GLY A CA 1
ATOM 1341 C C . GLY A 1 172 ? 7.274 0.281 -14.872 1.00 90.25 172 GLY A C 1
ATOM 1342 O O . GLY A 1 172 ? 8.165 -0.559 -14.767 1.00 90.25 172 GLY A O 1
ATOM 1343 N N . GLY A 1 173 ? 6.691 0.836 -13.808 1.00 88.12 173 GLY A N 1
ATOM 1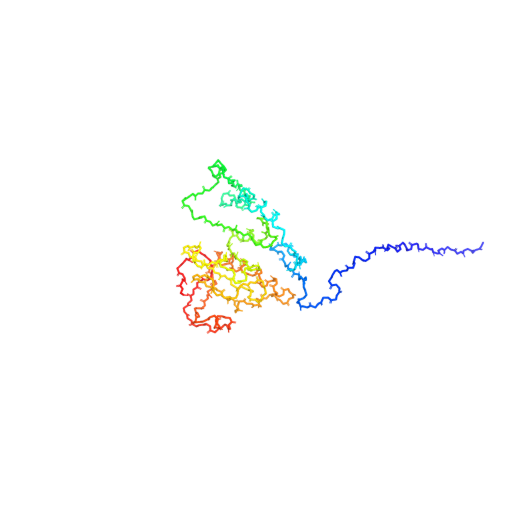344 C CA . GLY A 1 173 ? 6.934 0.439 -12.421 1.00 88.12 173 GLY A CA 1
ATOM 1345 C C . GLY A 1 173 ? 8.201 1.003 -11.776 1.00 88.12 173 GLY A C 1
ATOM 1346 O O . GLY A 1 173 ? 8.583 0.585 -10.691 1.00 88.12 173 GLY A O 1
ATOM 1347 N N . SER A 1 174 ? 8.882 1.945 -12.427 1.00 85.31 174 SER A N 1
ATOM 1348 C CA . SER A 1 174 ? 10.032 2.680 -11.879 1.00 85.31 174 SER A CA 1
ATOM 1349 C C . SER A 1 174 ? 10.192 4.028 -12.582 1.00 85.31 174 SER A C 1
ATOM 1351 O O . SER A 1 174 ? 9.600 4.247 -13.634 1.00 85.31 174 SER A O 1
ATOM 1353 N N . ASN A 1 175 ? 11.026 4.925 -12.040 1.00 86.06 175 ASN A N 1
ATOM 1354 C CA . ASN A 1 175 ? 11.282 6.259 -12.609 1.00 86.06 175 ASN A CA 1
ATOM 1355 C C . ASN A 1 175 ? 9.997 7.079 -12.801 1.00 86.06 175 ASN A C 1
ATOM 1357 O O . ASN A 1 175 ? 9.715 7.581 -13.893 1.00 86.06 175 ASN A O 1
ATOM 1361 N N . MET A 1 176 ? 9.205 7.203 -11.736 1.00 90.00 176 MET A N 1
ATOM 1362 C CA . MET A 1 176 ? 7.912 7.871 -11.819 1.00 90.00 176 MET A CA 1
ATOM 1363 C C . MET A 1 176 ? 8.054 9.325 -12.304 1.00 90.00 176 MET A C 1
ATOM 1365 O O . MET A 1 176 ? 8.962 10.045 -11.865 1.00 90.00 176 MET A O 1
ATOM 1369 N N . PRO A 1 177 ? 7.147 9.811 -13.173 1.00 90.44 177 PRO A N 1
ATOM 1370 C CA . PRO A 1 177 ? 7.136 11.212 -13.579 1.00 90.44 177 PRO A CA 1
ATOM 1371 C C . PRO A 1 177 ? 7.066 12.131 -12.352 1.00 90.44 177 PRO A C 1
ATOM 1373 O O . PRO A 1 177 ? 6.236 11.931 -11.468 1.00 90.44 177 PRO A O 1
ATOM 1376 N N . GLY A 1 178 ? 7.929 13.147 -12.275 1.00 86.88 178 GLY A N 1
ATOM 1377 C CA . GLY A 1 178 ? 8.042 13.979 -11.070 1.00 86.88 178 GLY A CA 1
ATOM 1378 C C . GLY A 1 178 ? 9.304 13.726 -10.244 1.00 86.88 178 GLY A C 1
ATOM 1379 O O . GLY A 1 178 ? 9.710 14.598 -9.480 1.00 86.88 178 GLY A O 1
ATOM 1380 N N . CYS A 1 179 ? 9.934 12.561 -10.399 1.00 83.81 179 CYS A N 1
ATOM 1381 C CA . CYS A 1 179 ? 10.980 12.072 -9.503 1.00 83.81 179 CYS A CA 1
ATOM 1382 C C . CYS A 1 179 ? 12.389 12.179 -10.118 1.00 83.81 179 CYS A C 1
ATOM 1384 O O . CYS A 1 179 ? 13.080 11.182 -10.282 1.00 83.81 179 CYS A O 1
ATOM 1386 N N . TRP A 1 180 ? 12.838 13.386 -10.486 1.00 72.88 180 TRP A N 1
ATOM 1387 C CA . TRP A 1 180 ? 14.154 13.576 -11.133 1.00 72.88 180 TRP A CA 1
ATOM 1388 C C . TRP A 1 180 ? 15.336 13.693 -10.158 1.00 72.88 180 TRP A C 1
ATOM 1390 O O . TRP A 1 180 ? 16.437 13.266 -10.490 1.00 72.88 180 TRP A O 1
ATOM 1400 N N . THR A 1 181 ? 15.139 14.294 -8.980 1.00 60.69 181 THR A N 1
ATOM 1401 C CA . THR A 1 181 ? 16.219 14.606 -8.018 1.00 60.69 181 THR A CA 1
ATOM 1402 C C . THR A 1 181 ? 16.320 13.610 -6.863 1.00 60.69 181 THR A C 1
ATOM 1404 O O . THR A 1 181 ? 17.415 13.334 -6.390 1.00 60.69 181 THR A O 1
ATOM 1407 N N . LEU A 1 182 ? 15.188 13.056 -6.428 1.00 61.69 182 LEU A N 1
ATOM 1408 C CA . LEU A 1 182 ? 15.066 12.064 -5.353 1.00 61.69 182 LEU A CA 1
ATOM 1409 C C . LEU A 1 182 ? 14.542 10.737 -5.927 1.00 61.69 182 LEU A C 1
ATOM 1411 O O . LEU A 1 182 ? 13.579 10.170 -5.428 1.00 61.69 182 LEU A O 1
ATOM 1415 N N . GLY A 1 183 ? 15.100 10.305 -7.063 1.00 70.94 183 GLY A N 1
ATOM 1416 C CA . GLY A 1 183 ? 14.418 9.417 -8.011 1.00 70.94 183 GLY A CA 1
ATOM 1417 C C . GLY A 1 183 ? 13.865 8.114 -7.443 1.00 70.94 183 GLY A C 1
ATOM 1418 O O . GLY A 1 183 ? 12.730 7.766 -7.755 1.00 70.94 183 GLY A O 1
ATOM 1419 N N . ILE A 1 184 ? 14.612 7.442 -6.569 1.00 72.19 184 ILE A N 1
ATOM 1420 C CA . ILE A 1 184 ? 14.200 6.164 -5.978 1.00 72.19 184 ILE A CA 1
ATOM 1421 C C . ILE A 1 184 ? 13.174 6.389 -4.861 1.00 72.19 184 ILE A C 1
ATOM 1423 O O . ILE A 1 184 ? 12.087 5.825 -4.913 1.00 72.19 184 ILE A O 1
ATOM 1427 N N . SER A 1 185 ? 13.465 7.267 -3.896 1.00 73.69 185 SER A N 1
ATOM 1428 C CA . SER A 1 185 ? 12.565 7.543 -2.769 1.00 73.69 185 SER A CA 1
ATOM 1429 C C . SER A 1 185 ? 11.235 8.144 -3.209 1.00 73.69 185 SER A C 1
ATOM 1431 O O . SER A 1 185 ? 10.177 7.671 -2.816 1.00 73.69 185 SER A O 1
ATOM 1433 N N . CYS A 1 186 ? 11.279 9.136 -4.096 1.00 80.31 186 CYS A N 1
ATOM 1434 C CA . CYS A 1 186 ? 10.085 9.739 -4.673 1.00 80.31 186 CYS A CA 1
ATOM 1435 C C . CYS A 1 186 ? 9.265 8.713 -5.459 1.00 80.31 186 CYS A C 1
ATOM 1437 O O . CYS A 1 186 ? 8.046 8.698 -5.331 1.00 80.31 186 CYS A O 1
ATOM 1439 N N . SER A 1 187 ? 9.913 7.851 -6.258 1.00 83.25 187 SER A N 1
ATOM 1440 C CA . SER A 1 187 ? 9.198 6.804 -6.999 1.00 83.25 187 SER A CA 1
ATOM 1441 C C . SER A 1 187 ? 8.556 5.802 -6.044 1.00 83.25 187 SER A C 1
ATOM 1443 O O . SER A 1 187 ? 7.395 5.457 -6.239 1.00 83.25 187 SER A O 1
ATOM 1445 N N . HIS A 1 188 ? 9.256 5.407 -4.978 1.00 79.56 188 HIS A N 1
ATOM 1446 C CA . HIS A 1 188 ? 8.721 4.525 -3.941 1.00 79.56 188 HIS A CA 1
ATOM 1447 C C . HIS A 1 188 ? 7.471 5.129 -3.291 1.00 79.56 188 HIS A C 1
ATOM 1449 O O . HIS A 1 188 ? 6.445 4.472 -3.204 1.00 79.56 188 HIS A O 1
ATOM 1455 N N . SER A 1 189 ? 7.497 6.425 -2.979 1.00 79.06 189 SER A N 1
ATOM 1456 C CA . SER A 1 189 ? 6.354 7.143 -2.412 1.00 79.06 189 SER A CA 1
ATOM 1457 C C . SER A 1 189 ? 5.169 7.362 -3.372 1.00 79.06 189 SER A C 1
ATOM 1459 O O . SER A 1 189 ? 4.107 7.800 -2.942 1.00 79.06 189 SER A O 1
ATOM 1461 N N . ARG A 1 190 ? 5.281 7.089 -4.680 1.00 85.12 190 ARG A N 1
ATOM 1462 C CA . ARG A 1 190 ? 4.147 7.306 -5.605 1.00 85.12 190 ARG A CA 1
ATOM 1463 C C . ARG A 1 190 ? 3.043 6.270 -5.494 1.00 85.12 190 ARG A C 1
ATOM 1465 O O . ARG A 1 190 ? 1.919 6.569 -5.894 1.00 85.12 190 ARG A O 1
ATOM 1472 N N . SER A 1 191 ? 3.340 5.074 -5.008 1.00 82.75 191 SER A N 1
ATOM 1473 C CA . SER A 1 191 ? 2.377 3.974 -4.935 1.00 82.75 191 SER A CA 1
ATOM 1474 C C . SER A 1 191 ? 1.135 4.379 -4.145 1.00 82.75 191 SER A C 1
ATOM 1476 O O . SER A 1 191 ? 0.012 4.323 -4.649 1.00 82.75 191 SER A O 1
ATOM 1478 N N . TYR A 1 192 ? 1.349 4.929 -2.956 1.00 77.81 192 TYR A N 1
ATOM 1479 C CA . TYR A 1 192 ? 0.296 5.395 -2.078 1.00 77.81 192 TYR A CA 1
ATOM 1480 C C . TYR A 1 192 ? -0.445 6.618 -2.614 1.00 77.81 192 TYR A C 1
ATOM 1482 O O . TYR A 1 192 ? -1.656 6.749 -2.439 1.00 77.81 192 TYR A O 1
ATOM 1490 N N . GLU A 1 193 ? 0.249 7.512 -3.316 1.00 84.31 193 GLU A N 1
ATOM 1491 C CA . GLU A 1 193 ? -0.382 8.668 -3.950 1.00 84.31 193 GLU A CA 1
ATOM 1492 C C . GLU A 1 193 ? -1.317 8.235 -5.085 1.00 84.31 193 GLU A C 1
ATOM 1494 O O . GLU A 1 193 ? -2.433 8.753 -5.210 1.00 84.31 193 GLU A O 1
ATOM 1499 N N . TYR A 1 194 ? -0.891 7.262 -5.897 1.00 87.62 194 TYR A N 1
ATOM 1500 C CA . TYR A 1 194 ? -1.742 6.665 -6.921 1.00 87.62 194 TYR A CA 1
ATOM 1501 C C . TYR A 1 194 ? -2.936 5.962 -6.311 1.00 87.62 194 TYR A C 1
ATOM 1503 O O . TYR A 1 194 ? -4.052 6.130 -6.805 1.00 87.62 194 TYR A O 1
ATOM 1511 N N . MET A 1 195 ? -2.728 5.234 -5.220 1.00 83.50 195 MET A N 1
ATOM 1512 C CA . MET A 1 195 ? -3.817 4.586 -4.520 1.00 83.50 195 MET A CA 1
ATOM 1513 C C . MET A 1 195 ? -4.835 5.621 -4.030 1.00 83.50 195 MET A C 1
ATOM 1515 O O . MET A 1 195 ? -6.018 5.509 -4.359 1.00 83.50 195 MET A O 1
ATOM 1519 N N . ALA A 1 196 ? -4.392 6.680 -3.343 1.00 79.31 196 ALA A N 1
ATOM 1520 C CA . ALA A 1 196 ? -5.282 7.714 -2.805 1.00 79.31 196 ALA A CA 1
ATOM 1521 C C . ALA A 1 196 ? -6.072 8.401 -3.930 1.00 79.31 196 ALA A C 1
ATOM 1523 O O . ALA A 1 196 ? -7.284 8.614 -3.849 1.00 79.31 196 ALA A O 1
ATOM 1524 N N . SER A 1 197 ? -5.397 8.670 -5.049 1.00 84.75 197 SER A N 1
ATOM 1525 C CA . SER A 1 197 ? -6.022 9.196 -6.261 1.00 84.75 197 SER A CA 1
ATOM 1526 C C . SER A 1 197 ? -7.049 8.225 -6.865 1.00 84.75 197 SER A C 1
ATOM 1528 O O . SER A 1 197 ? -8.130 8.649 -7.288 1.00 84.75 197 SER A O 1
ATOM 1530 N N . SER A 1 198 ? -6.758 6.921 -6.882 1.00 86.12 198 SER A N 1
ATOM 1531 C CA . SER A 1 198 ? -7.646 5.895 -7.439 1.00 86.12 198 SER A CA 1
ATOM 1532 C C . SER A 1 198 ? -8.954 5.758 -6.661 1.00 86.12 198 SER A C 1
ATOM 1534 O O . SER A 1 198 ? -10.016 5.659 -7.270 1.00 86.12 198 SER A O 1
ATOM 1536 N N . VAL A 1 199 ? -8.915 5.826 -5.330 1.00 79.38 199 VAL A N 1
ATOM 1537 C CA . VAL A 1 199 ? -10.115 5.743 -4.489 1.00 79.38 199 VAL A CA 1
ATOM 1538 C C . VAL A 1 199 ? -10.950 7.009 -4.634 1.00 79.38 199 VAL A C 1
ATOM 1540 O O . VAL A 1 199 ? -12.175 6.941 -4.741 1.00 79.38 199 VAL A O 1
ATOM 1543 N N . LYS A 1 200 ? -10.292 8.171 -4.691 1.00 77.94 200 LYS A N 1
ATOM 1544 C CA . LYS A 1 200 ? -10.968 9.466 -4.782 1.00 77.94 200 LYS A CA 1
ATOM 1545 C C . LYS A 1 200 ? -11.629 9.715 -6.132 1.00 77.94 200 LYS A C 1
ATOM 1547 O O . LYS A 1 200 ? -12.728 10.263 -6.190 1.00 77.94 200 LYS A O 1
ATOM 1552 N N . TYR A 1 201 ? -10.947 9.364 -7.216 1.00 81.62 201 TYR A N 1
ATOM 1553 C CA . TYR A 1 201 ? -11.340 9.774 -8.564 1.00 81.62 201 TYR A CA 1
ATOM 1554 C C . TYR A 1 201 ? -11.626 8.605 -9.508 1.00 81.62 201 TYR A C 1
ATOM 1556 O O . TYR A 1 201 ? -12.257 8.820 -10.538 1.00 81.62 201 TYR A O 1
ATOM 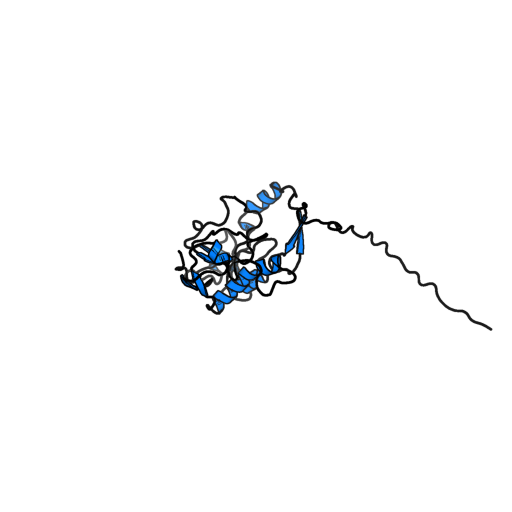1564 N N . ASN A 1 202 ? -11.146 7.399 -9.195 1.00 81.25 202 ASN A N 1
ATOM 1565 C CA . ASN A 1 202 ? -11.374 6.169 -9.957 1.00 81.25 202 ASN A CA 1
ATOM 1566 C C . ASN A 1 202 ? -11.159 6.306 -11.479 1.00 81.25 202 ASN A C 1
ATOM 1568 O O . ASN A 1 202 ? -12.003 5.916 -12.282 1.00 81.25 202 ASN A O 1
ATOM 1572 N N . HIS A 1 203 ? -10.039 6.916 -11.877 1.00 84.25 203 HIS A N 1
ATOM 1573 C CA . HIS A 1 203 ? -9.732 7.237 -13.281 1.00 84.25 203 HIS A CA 1
ATOM 1574 C C . HIS A 1 203 ? -8.416 6.630 -13.780 1.00 84.25 203 HIS A C 1
ATOM 1576 O O . HIS A 1 203 ? -8.043 6.832 -14.935 1.00 84.25 203 HIS A O 1
ATOM 1582 N N . LEU A 1 204 ? -7.688 5.926 -12.913 1.00 92.12 204 LEU A N 1
ATOM 1583 C CA . LEU A 1 204 ? -6.416 5.312 -13.263 1.00 92.12 204 LEU A CA 1
ATOM 1584 C C . LEU A 1 204 ? -6.703 3.958 -13.908 1.00 92.12 204 LEU A C 1
ATOM 1586 O O . LEU A 1 204 ? -6.983 2.989 -13.215 1.00 92.12 204 LEU A O 1
ATOM 1590 N N . LEU A 1 205 ? -6.690 3.910 -15.238 1.00 92.69 205 LEU A N 1
ATOM 1591 C CA . LEU A 1 205 ? -6.903 2.684 -16.005 1.00 92.69 205 LEU A CA 1
ATOM 1592 C C . LEU A 1 205 ? -5.561 2.133 -16.492 1.00 92.69 205 LEU A C 1
ATOM 1594 O O . LEU A 1 205 ? -4.769 2.866 -17.086 1.00 92.69 205 LEU A O 1
ATOM 1598 N N . ALA A 1 206 ? -5.336 0.840 -16.289 1.00 93.12 206 ALA A N 1
ATOM 1599 C CA . ALA A 1 206 ? -4.181 0.114 -16.794 1.00 93.12 206 ALA A CA 1
ATOM 1600 C C . ALA A 1 206 ? -4.590 -0.833 -17.925 1.00 93.12 206 ALA A C 1
ATOM 1602 O O . ALA A 1 206 ? -5.678 -1.404 -17.904 1.00 93.12 206 ALA A O 1
ATOM 1603 N N . ASN A 1 207 ? -3.708 -1.000 -18.911 1.00 94.69 207 ASN A N 1
ATOM 1604 C CA . ASN A 1 207 ? -3.883 -2.000 -19.961 1.00 94.69 207 ASN A CA 1
ATOM 1605 C C . ASN A 1 207 ? -3.349 -3.346 -19.469 1.00 94.69 207 ASN A C 1
ATOM 1607 O O . ASN A 1 207 ? -2.217 -3.406 -18.995 1.00 94.69 207 ASN A O 1
ATOM 1611 N N . GLU A 1 208 ? -4.116 -4.414 -19.664 1.00 94.62 208 GLU A N 1
ATOM 1612 C CA . GLU A 1 208 ? -3.667 -5.786 -19.421 1.00 94.62 208 GLU A CA 1
ATOM 1613 C C . GLU A 1 208 ? -2.455 -6.133 -20.308 1.00 94.62 208 GLU A C 1
ATOM 1615 O O . GLU A 1 208 ? -2.369 -5.734 -21.483 1.00 94.62 208 GLU A O 1
ATOM 1620 N N . CYS A 1 209 ? -1.508 -6.867 -19.723 1.00 94.44 209 CYS A N 1
ATOM 1621 C CA . CYS A 1 209 ? -0.226 -7.232 -20.314 1.00 94.44 209 CYS A CA 1
ATOM 1622 C C . CYS A 1 209 ? -0.066 -8.755 -20.333 1.00 94.44 209 CYS A C 1
ATOM 1624 O O . CYS A 1 209 ? -0.353 -9.411 -19.339 1.00 94.44 209 CYS A O 1
ATOM 1626 N N . ASP A 1 210 ? 0.504 -9.303 -21.408 1.00 93.50 210 ASP A N 1
ATOM 1627 C CA . ASP A 1 210 ? 0.790 -10.744 -21.498 1.00 93.50 210 ASP A CA 1
ATOM 1628 C C . ASP A 1 210 ? 2.009 -11.167 -20.654 1.00 93.50 210 ASP A C 1
ATOM 1630 O O . ASP A 1 210 ? 2.236 -12.353 -20.412 1.00 93.50 210 ASP A O 1
ATOM 1634 N N . SER A 1 211 ? 2.854 -10.210 -20.250 1.00 93.62 211 SER A N 1
ATOM 1635 C CA . SER A 1 211 ? 4.061 -10.479 -19.469 1.00 93.62 211 SER A CA 1
ATOM 1636 C C . SER A 1 211 ? 4.523 -9.275 -18.646 1.00 93.62 211 SER A C 1
ATOM 1638 O O . SER A 1 211 ? 4.331 -8.122 -19.043 1.00 93.62 211 SER A O 1
ATOM 1640 N N . LEU A 1 212 ? 5.257 -9.542 -17.557 1.00 91.88 212 LEU A N 1
ATOM 1641 C CA . LEU A 1 212 ? 5.957 -8.518 -16.765 1.00 91.88 212 LEU A CA 1
ATOM 1642 C C . LEU A 1 212 ? 6.871 -7.638 -17.631 1.00 91.88 212 LEU A C 1
ATOM 1644 O O . LEU A 1 212 ? 7.007 -6.435 -17.416 1.00 91.88 212 LEU A O 1
ATOM 1648 N N . ARG A 1 213 ? 7.504 -8.228 -18.649 1.00 94.31 213 ARG A N 1
ATOM 1649 C CA . ARG A 1 213 ? 8.373 -7.493 -19.571 1.00 94.31 213 ARG A CA 1
ATOM 1650 C C . ARG A 1 213 ? 7.595 -6.468 -20.396 1.00 94.31 213 ARG A C 1
ATOM 1652 O O . ARG A 1 213 ? 8.164 -5.438 -20.753 1.00 94.31 213 ARG A O 1
ATOM 1659 N N . ASP A 1 214 ? 6.349 -6.757 -20.752 1.00 94.75 214 ASP A N 1
ATOM 1660 C CA . ASP A 1 214 ? 5.513 -5.810 -21.488 1.00 94.75 214 ASP A CA 1
ATOM 1661 C C . ASP A 1 214 ? 4.944 -4.738 -20.560 1.00 94.75 214 ASP A C 1
ATOM 1663 O O . ASP A 1 214 ? 4.917 -3.573 -20.962 1.00 94.75 214 ASP A O 1
ATOM 1667 N N . ALA A 1 215 ? 4.607 -5.108 -19.317 1.00 92.56 215 ALA A N 1
ATOM 1668 C CA . ALA A 1 215 ? 4.224 -4.178 -18.253 1.00 92.56 215 ALA A CA 1
ATOM 1669 C C . ALA A 1 215 ? 5.324 -3.143 -17.984 1.00 92.56 215 ALA A C 1
ATOM 1671 O O . ALA A 1 215 ? 5.118 -1.948 -18.163 1.00 92.56 215 ALA A O 1
ATOM 1672 N N . THR A 1 216 ? 6.542 -3.601 -17.695 1.00 91.56 216 THR A N 1
ATOM 1673 C CA . THR A 1 216 ? 7.700 -2.742 -17.375 1.00 91.56 216 THR A CA 1
ATOM 1674 C C . THR A 1 216 ? 8.250 -1.936 -18.560 1.00 91.56 216 THR A C 1
ATOM 1676 O O . THR A 1 216 ? 9.130 -1.094 -18.391 1.00 91.56 216 THR A O 1
ATOM 1679 N N . ARG A 1 217 ? 7.770 -2.183 -19.787 1.00 92.75 217 ARG A N 1
ATOM 1680 C CA . ARG A 1 217 ? 8.193 -1.468 -21.008 1.00 92.75 217 ARG A CA 1
ATOM 1681 C C . ARG A 1 217 ? 7.074 -0.656 -21.657 1.00 92.75 217 ARG A C 1
ATOM 1683 O O . ARG A 1 217 ? 7.257 -0.219 -22.797 1.00 92.75 217 ARG A O 1
ATOM 1690 N N . ASP A 1 218 ? 5.935 -0.508 -20.983 1.00 88.62 218 ASP A N 1
ATOM 1691 C CA . ASP A 1 218 ? 4.744 0.196 -21.472 1.00 88.62 218 ASP A CA 1
ATOM 1692 C C . ASP A 1 218 ? 4.230 -0.326 -22.833 1.00 88.62 218 ASP A C 1
ATOM 1694 O O . ASP A 1 218 ? 3.829 0.425 -23.732 1.00 88.62 218 ASP A O 1
ATOM 1698 N N . ARG A 1 219 ? 4.252 -1.652 -23.023 1.00 94.69 219 ARG A N 1
ATOM 1699 C CA . ARG A 1 219 ? 3.854 -2.318 -24.283 1.00 94.69 219 ARG A CA 1
ATOM 1700 C C . ARG A 1 219 ? 2.491 -2.995 -24.234 1.00 94.69 219 ARG A C 1
ATOM 1702 O O . ARG A 1 219 ? 2.104 -3.627 -25.211 1.00 94.69 219 ARG A O 1
ATOM 1709 N N . CYS A 1 220 ? 1.758 -2.833 -23.143 1.00 94.00 220 CYS A N 1
ATOM 1710 C CA . CYS A 1 220 ? 0.476 -3.490 -22.916 1.00 94.00 220 CYS A CA 1
ATOM 1711 C C . CYS A 1 220 ? -0.621 -2.953 -23.839 1.00 94.00 220 CYS A C 1
ATOM 1713 O O . CYS A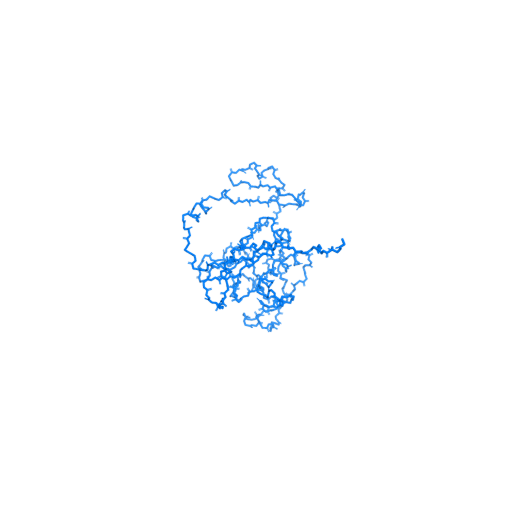 1 220 ? -0.653 -1.760 -24.170 1.00 94.00 220 CYS A O 1
ATOM 1715 N N . ARG A 1 221 ? -1.495 -3.852 -24.298 1.00 93.81 221 ARG A N 1
ATOM 1716 C CA . ARG A 1 221 ? -2.542 -3.573 -25.299 1.00 93.81 221 ARG A CA 1
ATOM 1717 C C . ARG A 1 221 ? -3.854 -4.325 -25.031 1.00 93.81 221 ARG A C 1
ATOM 1719 O O . ARG A 1 221 ? -4.725 -4.309 -25.897 1.00 93.81 221 ARG A O 1
ATOM 1726 N N . GLY A 1 222 ? -3.974 -5.013 -23.894 1.00 93.69 222 GLY A N 1
ATOM 1727 C CA . GLY A 1 222 ? -5.166 -5.776 -23.532 1.00 93.69 222 GLY A CA 1
ATOM 1728 C C . GLY A 1 222 ? -6.316 -4.903 -23.019 1.00 93.69 222 GLY A C 1
ATOM 1729 O O . GLY A 1 222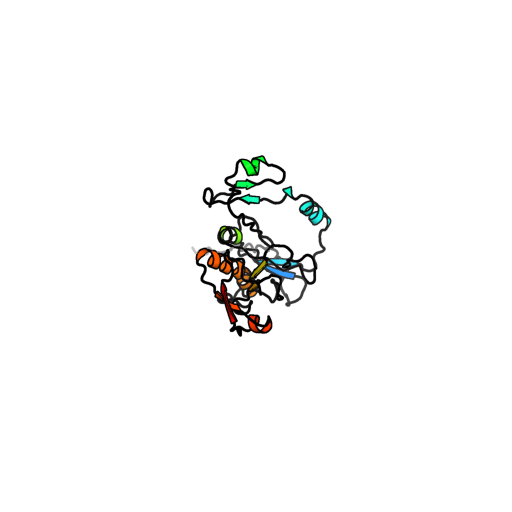 ? -6.366 -3.699 -23.275 1.00 93.69 222 GLY A O 1
ATOM 1730 N N . SER A 1 223 ? -7.266 -5.518 -22.309 1.00 93.69 223 SER A N 1
ATOM 1731 C CA . SER A 1 223 ? -8.400 -4.801 -21.713 1.00 93.69 223 SER A CA 1
ATOM 1732 C C . SER A 1 223 ? -7.960 -3.778 -20.669 1.00 93.69 223 SER A C 1
ATOM 1734 O O . SER A 1 223 ? -6.895 -3.893 -20.066 1.00 93.69 223 SER A O 1
ATOM 1736 N N . LEU A 1 224 ? -8.805 -2.769 -20.458 1.00 92.81 224 LEU A N 1
ATOM 1737 C CA . LEU A 1 224 ? -8.589 -1.762 -19.428 1.00 92.81 224 LEU A CA 1
ATOM 1738 C C . LEU A 1 224 ? -9.162 -2.232 -18.092 1.00 92.81 224 LEU A C 1
ATOM 1740 O O . LEU A 1 224 ? -10.341 -2.578 -18.015 1.00 92.81 224 LEU A O 1
ATOM 1744 N N . HIS A 1 225 ? -8.343 -2.161 -17.048 1.00 91.88 225 HIS A N 1
ATOM 1745 C CA . HIS A 1 225 ? -8.721 -2.450 -15.668 1.00 91.88 225 HIS A CA 1
ATOM 1746 C C . HIS A 1 225 ? -8.383 -1.249 -14.781 1.00 91.88 225 HIS A C 1
ATOM 1748 O O . HIS A 1 225 ? -7.325 -0.641 -14.967 1.00 91.88 225 HIS A O 1
ATOM 1754 N N . PRO A 1 226 ? -9.257 -0.853 -13.842 1.00 91.44 226 PRO A N 1
ATOM 1755 C CA . PRO A 1 226 ? -8.945 0.253 -12.953 1.00 91.44 226 PRO A CA 1
ATOM 1756 C C . PRO A 1 226 ? -7.893 -0.178 -11.927 1.00 91.44 226 PRO A C 1
ATOM 1758 O O . PRO A 1 226 ? -8.064 -1.184 -11.258 1.00 91.44 226 PRO A O 1
ATOM 1761 N N . MET A 1 227 ? -6.806 0.570 -11.801 1.00 90.94 227 MET A N 1
ATOM 1762 C CA . MET A 1 227 ? -5.804 0.367 -10.755 1.00 90.94 227 MET A CA 1
ATOM 1763 C C . MET A 1 227 ? -6.311 0.936 -9.428 1.00 90.94 227 MET A C 1
ATOM 1765 O O . MET A 1 227 ? -6.919 2.010 -9.423 1.00 90.94 227 MET A O 1
ATOM 1769 N N . GLY A 1 228 ? -6.012 0.274 -8.312 1.00 84.81 228 GLY A N 1
ATOM 1770 C CA . GLY A 1 228 ? -6.383 0.720 -6.974 1.00 84.81 228 GLY A CA 1
ATOM 1771 C C . GLY A 1 228 ? -7.867 0.519 -6.685 1.00 84.81 228 GLY A C 1
ATOM 1772 O O . GLY A 1 228 ? -8.440 -0.442 -7.158 1.00 84.81 228 GLY A O 1
ATOM 1773 N N . ASN A 1 229 ? -8.532 1.430 -5.974 1.00 81.25 229 ASN A N 1
ATOM 1774 C CA . ASN A 1 229 ? -9.984 1.413 -5.704 1.00 81.25 229 ASN A CA 1
ATOM 1775 C C . ASN A 1 229 ? -10.535 0.175 -4.938 1.00 81.25 229 ASN A C 1
ATOM 1777 O O . ASN A 1 229 ? -9.796 -0.592 -4.332 1.00 81.25 229 ASN A O 1
ATOM 1781 N N . SER A 1 230 ? -11.870 0.035 -4.884 1.00 77.75 230 SER A N 1
ATOM 1782 C CA . SER A 1 230 ? -12.576 -1.029 -4.146 1.00 77.75 230 SER A CA 1
ATOM 1783 C C . SER A 1 230 ? -13.118 -2.177 -5.015 1.00 77.75 230 SER A C 1
ATOM 1785 O O . SER A 1 230 ? -13.907 -2.987 -4.528 1.00 77.75 230 SER A O 1
ATOM 1787 N N . ASP A 1 231 ? -12.797 -2.214 -6.306 1.00 80.19 231 ASP A N 1
ATOM 1788 C CA . ASP A 1 231 ? -13.151 -3.307 -7.211 1.00 80.19 231 ASP A CA 1
ATOM 1789 C C . ASP A 1 231 ? -12.134 -4.443 -7.053 1.00 80.19 231 ASP A C 1
ATOM 1791 O O . ASP A 1 231 ? -10.940 -4.259 -7.259 1.00 80.19 231 ASP A O 1
ATOM 1795 N N . LEU A 1 232 ? -12.601 -5.620 -6.653 1.00 79.69 232 LEU A N 1
ATOM 1796 C CA . LEU A 1 232 ? -11.747 -6.784 -6.395 1.00 79.69 232 LEU A CA 1
ATOM 1797 C C . LEU A 1 232 ? -11.762 -7.781 -7.562 1.00 79.69 232 LEU A C 1
ATOM 1799 O O . LEU A 1 232 ? -11.144 -8.838 -7.485 1.00 79.69 232 LEU A O 1
ATOM 1803 N N . ASN A 1 233 ? -12.497 -7.489 -8.639 1.00 81.06 233 ASN A N 1
ATOM 1804 C CA . ASN A 1 233 ? -12.691 -8.410 -9.755 1.00 81.06 233 ASN A CA 1
ATOM 1805 C C . ASN A 1 233 ? -11.812 -8.036 -10.955 1.00 81.06 233 ASN A C 1
ATOM 1807 O O . ASN A 1 233 ? -12.302 -7.798 -12.062 1.00 81.06 233 ASN A O 1
ATOM 1811 N N . LYS A 1 234 ? -10.501 -7.960 -10.714 1.00 78.62 234 LYS A N 1
ATOM 1812 C CA . LYS A 1 234 ? -9.499 -7.557 -11.716 1.00 78.62 234 LYS A CA 1
ATOM 1813 C C . LYS A 1 234 ? -8.441 -8.623 -11.987 1.00 78.62 234 LYS A C 1
ATOM 1815 O O . LYS A 1 234 ? -7.498 -8.362 -12.724 1.00 78.62 234 LYS A O 1
ATOM 1820 N N . SER A 1 235 ? -8.590 -9.798 -11.385 1.00 65.44 235 SER A N 1
ATOM 1821 C CA . SER A 1 235 ? -7.588 -10.853 -11.441 1.00 65.44 235 SER A CA 1
ATOM 1822 C C . SER A 1 235 ? -7.465 -11.467 -12.836 1.00 65.44 235 SER A C 1
ATOM 1824 O O . SER A 1 235 ? -8.465 -11.886 -13.432 1.00 65.44 235 SER A O 1
ATOM 1826 N N . ARG A 1 236 ? -6.223 -11.545 -13.329 1.00 58.09 236 ARG A N 1
ATOM 1827 C CA . ARG A 1 236 ? -5.801 -12.377 -14.462 1.00 58.09 236 ARG A CA 1
ATOM 1828 C C . ARG A 1 236 ? -4.349 -12.803 -14.332 1.00 58.09 236 ARG A C 1
ATOM 1830 O O . ARG A 1 236 ? -3.491 -11.912 -14.186 1.00 58.09 236 ARG A O 1
#

pLDDT: mean 73.86, std 15.83, range [35.5, 96.12]

Nearest PDB structures (foldseek):
  6u42-assembly1_7A  TM=1.838E-01  e=4.612E+00  Chlamydomonas r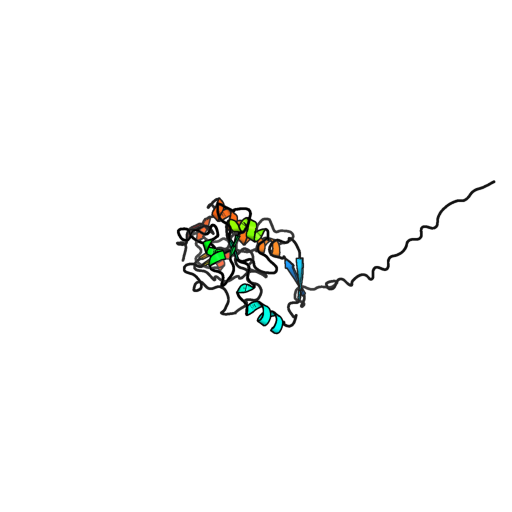einhardtii

Radius of gyration: 23.97 Å; Cα contacts (8 Å, |Δi|>4): 325; chains: 1; bounding box: 68×82×51 Å